Protein AF-A0A955BTH6-F1 (afdb_monomer_lite)

Sequence (204 aa):
MSGYCQPVEIRAPQGARIAPATDGGFGQQYQDSLLAGLHVGGVYRFQITDIPEHPGVEIFPTVELVDRLYPPAGKSLEFPVPIDLSLRELLMAAEGRFITRVIYVEDPQFALPVSEAALKHEPWMEVGPGEDPLVAADSLGRPIAILRMGGRVPTGNGLDASFTYGSEPAVIYDRVAPTGRGAERAAPPLAPETPAQRLPVFGQ

Secondary structure (DSSP, 8-state):
--PPEEEEEEE--TT-EEEEEETTEE---EESEEEEEEETT-EEEEEEE--TT-TT--B--EEEE-----PSTT-GGGSPEEEE--HHHHHHHHTT--EEEEEEEE-TTTS----TTT--S-S--PPPTT--HHHHHHHHEEEEEEEEES-----SS---TTTTTTPPPPEE--------------PPPPPPPPP---PPPP--

Radius of gyration: 22.96 Å; chains: 1; bounding box: 42×47×90 Å

Structure (mmCIF, N/CA/C/O backbone):
data_AF-A0A955BTH6-F1
#
_entry.id   AF-A0A955BTH6-F1
#
loop_
_atom_site.group_PDB
_atom_site.id
_atom_site.type_symbol
_atom_site.label_atom_id
_atom_site.label_alt_id
_atom_site.label_comp_id
_atom_site.label_asym_id
_atom_site.label_entity_id
_atom_site.label_seq_id
_atom_site.pdbx_PDB_ins_code
_atom_site.Cartn_x
_atom_site.Cartn_y
_atom_site.Cartn_z
_atom_site.occupancy
_atom_site.B_iso_or_equiv
_atom_site.auth_seq_id
_atom_site.auth_comp_id
_atom_site.auth_asym_id
_atom_site.auth_atom_id
_atom_site.pdbx_PDB_model_num
ATOM 1 N N . MET A 1 1 ? 17.640 -16.194 4.792 1.00 39.53 1 MET A N 1
ATOM 2 C CA . MET A 1 1 ? 18.187 -15.744 3.493 1.00 39.53 1 MET A CA 1
ATOM 3 C C . MET A 1 1 ? 17.760 -14.294 3.354 1.00 39.53 1 MET A C 1
ATOM 5 O O . MET A 1 1 ? 16.562 -14.088 3.287 1.00 39.53 1 MET A O 1
ATOM 9 N N . SER A 1 2 ? 18.650 -13.295 3.416 1.00 52.22 2 SER A N 1
ATOM 10 C CA . SER A 1 2 ? 18.194 -11.900 3.279 1.00 52.22 2 SER A CA 1
ATOM 11 C C . SER A 1 2 ? 17.867 -11.628 1.809 1.00 52.22 2 SER A C 1
ATOM 13 O O . SER A 1 2 ? 18.761 -11.359 1.002 1.00 52.22 2 SER A O 1
ATOM 15 N N . GLY A 1 3 ? 16.598 -11.802 1.445 1.00 73.00 3 GLY A N 1
ATOM 16 C CA . GLY A 1 3 ? 16.092 -11.456 0.123 1.00 73.00 3 GLY A CA 1
ATOM 17 C C . GLY A 1 3 ? 16.177 -9.949 -0.125 1.00 73.00 3 GLY A C 1
ATOM 18 O O . GLY A 1 3 ? 16.295 -9.153 0.802 1.00 73.00 3 GLY A O 1
ATOM 19 N N . TYR A 1 4 ? 16.117 -9.544 -1.391 1.00 84.31 4 TYR A N 1
ATOM 20 C CA . TYR A 1 4 ? 15.923 -8.138 -1.744 1.00 84.31 4 TYR A CA 1
ATOM 21 C C . TYR A 1 4 ? 14.570 -7.655 -1.192 1.00 84.31 4 TYR A C 1
ATOM 23 O O . TYR A 1 4 ? 13.554 -8.316 -1.419 1.00 84.31 4 TYR A O 1
ATOM 31 N N . CYS A 1 5 ? 14.561 -6.518 -0.495 1.00 92.19 5 CYS A N 1
ATOM 32 C CA . CYS A 1 5 ? 13.338 -5.806 -0.125 1.00 92.19 5 CYS A CA 1
ATOM 33 C C . CYS A 1 5 ? 13.103 -4.689 -1.139 1.00 92.19 5 CYS A C 1
ATOM 35 O O . CYS A 1 5 ? 13.974 -3.837 -1.326 1.00 92.19 5 CYS A O 1
ATOM 37 N N . GLN A 1 6 ? 11.934 -4.674 -1.769 1.00 96.00 6 GLN A N 1
ATOM 38 C CA . GLN A 1 6 ? 11.492 -3.564 -2.603 1.00 96.00 6 GLN A CA 1
ATOM 39 C C . GLN A 1 6 ? 10.996 -2.433 -1.696 1.00 96.00 6 GLN A C 1
ATOM 41 O O . GLN A 1 6 ? 10.064 -2.660 -0.921 1.00 96.00 6 GLN A O 1
ATOM 46 N N . PRO A 1 7 ? 11.564 -1.219 -1.787 1.00 97.00 7 PRO A N 1
ATOM 47 C CA . PRO A 1 7 ? 10.998 -0.066 -1.108 1.00 97.00 7 PRO A CA 1
ATOM 48 C C . PRO A 1 7 ? 9.616 0.274 -1.671 1.00 97.00 7 PRO A C 1
ATOM 50 O O . PRO A 1 7 ? 9.424 0.344 -2.888 1.00 97.00 7 PRO A O 1
ATOM 53 N N . VAL A 1 8 ? 8.671 0.494 -0.770 1.00 97.56 8 VAL A N 1
ATOM 54 C CA . VAL A 1 8 ? 7.289 0.895 -1.011 1.00 97.56 8 VAL A CA 1
ATOM 55 C C . VAL A 1 8 ? 7.009 2.081 -0.102 1.00 97.56 8 VAL A C 1
ATOM 57 O O . VAL A 1 8 ? 7.279 2.031 1.099 1.00 97.56 8 VAL A O 1
ATOM 60 N N . GLU A 1 9 ? 6.489 3.158 -0.675 1.00 97.94 9 GLU A N 1
ATOM 61 C CA . GLU A 1 9 ? 6.077 4.337 0.074 1.00 97.94 9 GLU A CA 1
ATOM 62 C C . GLU A 1 9 ? 4.554 4.374 0.130 1.00 97.94 9 GLU A C 1
ATOM 64 O O . GLU A 1 9 ? 3.885 4.630 -0.870 1.00 97.94 9 GLU A O 1
ATOM 69 N N . ILE A 1 10 ? 4.011 4.118 1.316 1.00 98.19 10 ILE A N 1
ATOM 70 C CA . ILE A 1 10 ? 2.581 4.239 1.579 1.00 98.19 10 ILE A CA 1
ATOM 71 C C . ILE A 1 10 ? 2.327 5.672 2.026 1.00 98.19 10 ILE A C 1
ATOM 73 O O . ILE A 1 10 ? 3.016 6.187 2.911 1.00 98.19 10 ILE A O 1
ATOM 77 N N . ARG A 1 11 ? 1.349 6.324 1.408 1.00 98.00 11 ARG A N 1
ATOM 78 C CA . ARG A 1 11 ? 0.933 7.693 1.717 1.00 98.00 11 ARG A CA 1
ATOM 79 C C . ARG A 1 11 ? -0.540 7.672 2.091 1.00 98.00 11 ARG A C 1
ATOM 81 O O . ARG A 1 11 ? -1.344 7.047 1.408 1.00 98.00 11 ARG A O 1
ATOM 88 N N . ALA A 1 12 ? -0.881 8.321 3.191 1.00 97.19 12 ALA A N 1
ATOM 89 C CA . ALA A 1 12 ? -2.237 8.439 3.701 1.00 97.19 12 ALA A CA 1
ATOM 90 C C . ALA A 1 12 ? -2.660 9.919 3.712 1.00 97.19 12 ALA A C 1
ATOM 92 O O . ALA A 1 12 ? -1.807 10.804 3.589 1.00 97.19 12 ALA A O 1
ATOM 93 N N . PRO A 1 13 ? -3.965 10.220 3.848 1.00 97.31 13 PRO A N 1
ATOM 94 C CA . PRO A 1 13 ? -4.428 11.598 3.954 1.00 97.31 13 PRO A CA 1
ATOM 95 C C . PRO A 1 13 ? -3.767 12.324 5.129 1.00 97.31 13 PRO A C 1
ATOM 97 O O . PRO A 1 13 ? -3.494 11.714 6.161 1.00 97.31 13 PRO A O 1
ATOM 100 N N . GLN A 1 14 ? -3.554 13.632 4.986 1.00 95.94 14 GLN A N 1
ATOM 101 C CA . GLN A 1 14 ? -2.915 14.452 6.016 1.00 95.94 14 GLN A CA 1
ATOM 102 C C . GLN A 1 14 ? -3.605 14.286 7.380 1.00 95.94 14 GLN A C 1
ATOM 104 O O . GLN A 1 14 ? -4.803 14.517 7.496 1.00 95.94 14 GLN A O 1
ATOM 109 N N . GLY A 1 15 ? -2.841 13.945 8.415 1.00 94.00 15 GLY A N 1
ATOM 110 C CA . GLY A 1 15 ? -3.321 13.675 9.770 1.00 94.00 15 GLY A CA 1
ATOM 111 C C . GLY A 1 15 ? -3.504 12.189 10.083 1.00 94.00 15 GLY A C 1
ATOM 112 O O . GLY A 1 15 ? -3.437 11.827 11.258 1.00 94.00 15 GLY A O 1
ATOM 113 N N . ALA A 1 16 ? -3.657 11.336 9.065 1.00 97.56 16 ALA A N 1
ATOM 114 C CA . ALA A 1 16 ? -3.800 9.899 9.256 1.00 97.56 16 ALA A CA 1
ATOM 115 C C . ALA A 1 16 ? -2.486 9.255 9.713 1.00 97.56 16 ALA A C 1
ATOM 117 O O . ALA A 1 16 ? -1.383 9.735 9.424 1.00 97.56 16 ALA A O 1
ATOM 118 N N . ARG A 1 17 ? -2.603 8.124 10.412 1.00 97.94 17 ARG A N 1
ATOM 119 C CA . ARG A 1 17 ? -1.461 7.314 10.850 1.00 97.94 17 ARG A CA 1
ATOM 120 C C . ARG A 1 17 ? -1.450 5.963 10.160 1.00 97.94 17 ARG A C 1
ATOM 122 O O . ARG A 1 17 ? -2.497 5.367 9.940 1.00 97.94 17 ARG A O 1
ATOM 129 N N . ILE A 1 18 ? -0.248 5.477 9.875 1.00 98.19 18 ILE A N 1
ATOM 130 C CA . ILE A 1 18 ? 0.032 4.186 9.252 1.00 98.19 18 ILE A CA 1
ATOM 131 C C . ILE A 1 18 ? 0.850 3.358 10.242 1.00 98.19 18 ILE A C 1
ATOM 133 O O . ILE A 1 18 ? 1.891 3.821 10.704 1.00 98.19 18 ILE A O 1
ATOM 137 N N . ALA A 1 19 ? 0.425 2.134 10.541 1.00 96.56 19 ALA A N 1
ATOM 138 C CA . ALA A 1 19 ? 1.216 1.188 11.327 1.00 96.56 19 ALA A CA 1
ATOM 139 C C . ALA A 1 19 ? 1.347 -0.156 10.592 1.00 96.56 19 ALA A C 1
ATOM 141 O O . ALA A 1 19 ? 0.329 -0.719 10.182 1.00 96.56 19 ALA A O 1
ATOM 142 N N . PRO A 1 20 ? 2.562 -0.699 10.399 1.00 95.31 20 PRO A N 1
ATOM 143 C CA . PRO A 1 20 ? 2.738 -2.030 9.826 1.00 95.31 20 PRO A CA 1
ATOM 144 C C . PRO A 1 20 ? 2.275 -3.096 10.824 1.00 95.31 20 PRO A C 1
ATOM 146 O O . PRO A 1 20 ? 2.501 -2.967 12.028 1.00 95.31 20 PRO A O 1
ATOM 149 N N . ALA A 1 21 ? 1.644 -4.162 10.337 1.00 91.75 21 ALA A N 1
ATOM 150 C CA . ALA A 1 21 ? 1.363 -5.330 11.162 1.00 91.75 21 ALA A CA 1
ATOM 151 C C . ALA A 1 21 ? 2.676 -6.002 11.590 1.00 91.75 21 ALA A C 1
ATOM 153 O O . ALA A 1 21 ? 3.607 -6.146 10.794 1.00 91.75 21 ALA A O 1
ATOM 154 N N . THR A 1 22 ? 2.732 -6.425 12.845 1.00 85.69 22 THR A N 1
ATOM 155 C CA . THR A 1 22 ? 3.840 -7.186 13.430 1.00 85.69 22 THR A CA 1
ATOM 156 C C . THR A 1 22 ? 3.291 -8.448 14.081 1.00 85.69 22 THR A C 1
ATOM 158 O O . THR A 1 22 ? 2.076 -8.595 14.239 1.00 85.69 22 THR A O 1
ATOM 161 N N . ASP A 1 23 ? 4.174 -9.345 14.515 1.00 77.50 23 ASP A N 1
ATOM 162 C CA . ASP A 1 23 ? 3.759 -10.488 15.325 1.00 77.50 23 ASP A CA 1
ATOM 163 C C . ASP A 1 23 ? 3.016 -9.992 16.574 1.00 77.50 23 ASP A C 1
ATOM 165 O O . ASP A 1 23 ? 3.560 -9.236 17.382 1.00 77.50 23 ASP A O 1
ATOM 169 N N . GLY A 1 24 ? 1.740 -10.367 16.700 1.00 72.56 24 GLY A N 1
ATOM 170 C CA . GLY A 1 24 ? 0.907 -10.005 17.843 1.00 72.56 24 GLY A CA 1
ATOM 171 C C . GLY A 1 24 ? 0.390 -8.561 17.873 1.00 72.56 24 GLY A C 1
ATOM 172 O O . GLY A 1 24 ? -0.109 -8.152 18.922 1.00 72.56 24 GLY A O 1
ATOM 173 N N . GLY A 1 25 ? 0.494 -7.772 16.792 1.00 85.00 25 GLY A N 1
ATOM 174 C CA . GLY A 1 25 ? 0.198 -6.340 16.894 1.00 85.00 25 GLY A CA 1
ATOM 175 C C . GLY A 1 25 ? 0.245 -5.510 15.615 1.00 85.00 25 GLY A C 1
ATOM 176 O O . GLY A 1 25 ? 0.336 -6.001 14.489 1.00 85.00 25 GLY A O 1
ATOM 177 N N . PHE A 1 26 ? 0.240 -4.204 15.854 1.00 90.38 26 PHE A N 1
ATOM 178 C CA . PHE A 1 26 ? 0.746 -3.201 14.932 1.00 90.38 26 PHE A CA 1
ATOM 179 C C . PHE A 1 26 ? 1.961 -2.528 15.566 1.00 90.38 26 PHE A C 1
ATOM 181 O O . PHE A 1 26 ? 2.002 -2.320 16.781 1.00 90.38 26 PHE A O 1
ATOM 188 N N . GLY A 1 27 ? 2.954 -2.223 14.737 1.00 91.50 27 GLY A N 1
ATOM 189 C CA . GLY A 1 27 ? 4.186 -1.570 15.155 1.00 91.50 27 GLY A CA 1
ATOM 190 C C . GLY A 1 27 ? 4.017 -0.071 15.404 1.00 91.50 27 GLY A C 1
ATOM 191 O O . GLY A 1 27 ? 2.928 0.437 15.674 1.00 91.50 27 GLY A O 1
ATOM 192 N N . GLN A 1 28 ? 5.129 0.657 15.291 1.00 94.00 28 GLN A N 1
ATOM 193 C CA . GLN A 1 28 ? 5.142 2.114 15.396 1.00 94.00 28 GLN A CA 1
ATOM 194 C C . GLN A 1 28 ? 4.179 2.760 14.386 1.00 94.00 28 GLN A C 1
ATOM 196 O O . GLN A 1 28 ? 4.065 2.319 13.243 1.00 94.00 28 GLN A O 1
ATOM 201 N N . GLN A 1 29 ? 3.515 3.833 14.817 1.00 95.81 29 GLN A N 1
ATOM 202 C CA . GLN A 1 29 ? 2.663 4.659 13.968 1.00 95.81 29 GLN A CA 1
ATOM 203 C C . GLN A 1 29 ? 3.476 5.768 13.292 1.00 95.81 29 GLN A C 1
ATOM 205 O O . GLN A 1 29 ? 4.221 6.498 13.949 1.00 95.81 29 GLN A O 1
ATOM 210 N N . TYR A 1 30 ? 3.273 5.921 11.988 1.00 97.12 30 TYR A N 1
ATOM 211 C CA . TYR A 1 30 ? 3.886 6.939 11.141 1.00 97.12 30 TYR A CA 1
ATOM 212 C C . TYR A 1 30 ? 2.796 7.863 10.606 1.00 97.12 30 TYR A C 1
ATOM 214 O O . TYR A 1 30 ? 1.779 7.392 10.103 1.00 97.12 30 TYR A O 1
ATOM 222 N N . GLN A 1 31 ? 2.980 9.173 10.747 1.00 96.75 31 GLN A N 1
ATOM 223 C CA . GLN A 1 31 ? 2.005 10.163 10.292 1.00 96.75 31 GLN A CA 1
ATOM 224 C C . GLN A 1 31 ? 2.195 10.456 8.801 1.00 96.75 31 GLN A C 1
ATOM 226 O O . GLN A 1 31 ? 3.329 10.634 8.356 1.00 96.75 31 GLN A O 1
ATOM 231 N N . ASP A 1 32 ? 1.091 10.529 8.056 1.00 96.06 32 ASP A N 1
ATOM 232 C CA . ASP A 1 32 ? 0.975 10.859 6.624 1.00 96.06 32 ASP A CA 1
ATOM 233 C C . ASP A 1 32 ? 1.664 9.889 5.648 1.00 96.06 32 ASP A C 1
ATOM 235 O O . ASP A 1 32 ? 1.172 9.672 4.543 1.00 96.06 32 ASP A O 1
ATOM 239 N N . SER A 1 33 ? 2.807 9.299 5.999 1.00 97.12 33 SER A N 1
ATOM 240 C CA . SER A 1 33 ? 3.541 8.399 5.114 1.00 97.12 33 SER A CA 1
ATOM 241 C C . SER A 1 33 ? 4.464 7.435 5.858 1.00 97.12 33 SER A C 1
ATOM 243 O O . SER A 1 33 ? 5.026 7.765 6.901 1.00 97.12 33 SER A O 1
ATOM 245 N N . LEU A 1 34 ? 4.646 6.248 5.276 1.00 97.56 34 LEU A N 1
ATOM 246 C CA . LEU A 1 34 ? 5.555 5.201 5.727 1.00 97.56 34 LEU A CA 1
ATOM 247 C C . LEU A 1 34 ? 6.382 4.678 4.543 1.00 97.56 34 LEU A C 1
ATOM 249 O O . LEU A 1 34 ? 5.820 4.213 3.552 1.00 97.56 34 LEU A O 1
ATOM 253 N N . LEU A 1 35 ? 7.711 4.696 4.681 1.00 97.81 35 LEU A N 1
ATOM 254 C CA . LEU A 1 35 ? 8.636 4.032 3.763 1.00 97.81 35 LEU A CA 1
ATOM 255 C C . LEU A 1 35 ? 9.028 2.659 4.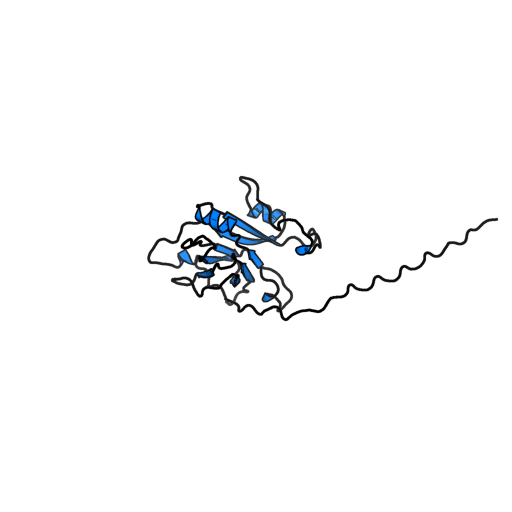327 1.00 97.81 35 LEU A C 1
ATOM 257 O O . LEU A 1 35 ? 9.680 2.563 5.368 1.00 97.81 35 LEU A O 1
ATOM 261 N N . ALA A 1 36 ? 8.633 1.597 3.630 1.00 97.00 36 ALA A N 1
ATOM 262 C CA . ALA A 1 36 ? 8.831 0.217 4.057 1.00 97.00 36 ALA A CA 1
ATOM 263 C C . ALA A 1 36 ? 9.459 -0.637 2.948 1.00 97.00 36 ALA A C 1
ATOM 265 O O . ALA A 1 36 ? 9.256 -0.397 1.764 1.00 97.00 36 ALA A O 1
ATOM 266 N N . GLY A 1 37 ? 10.226 -1.649 3.325 1.00 96.81 37 GLY A N 1
ATOM 267 C CA . GLY A 1 37 ? 10.813 -2.656 2.457 1.00 96.81 37 GLY A CA 1
ATOM 268 C C . GLY A 1 37 ? 10.010 -3.940 2.543 1.00 96.81 37 GLY A C 1
ATOM 269 O O . GLY A 1 37 ? 9.915 -4.533 3.620 1.00 96.81 37 GLY A O 1
ATOM 270 N N . LEU A 1 38 ? 9.452 -4.359 1.410 1.00 96.50 38 LEU A N 1
ATOM 271 C CA . LEU A 1 38 ? 8.600 -5.541 1.295 1.00 96.50 38 LEU A CA 1
ATOM 272 C C . LEU A 1 38 ? 9.295 -6.618 0.449 1.00 96.50 38 LEU A C 1
ATOM 274 O O . LEU A 1 38 ? 9.980 -6.303 -0.528 1.00 96.50 38 LEU A O 1
ATOM 278 N N . HIS A 1 39 ? 9.120 -7.889 0.802 1.00 95.25 39 HIS A N 1
ATOM 279 C CA . HIS A 1 39 ? 9.600 -9.012 -0.001 1.00 95.25 39 HIS A CA 1
ATOM 280 C C . HIS A 1 39 ? 8.584 -9.413 -1.067 1.00 95.25 39 HIS A C 1
ATOM 282 O O . HIS A 1 39 ? 7.377 -9.426 -0.827 1.00 95.25 39 HIS A O 1
ATOM 288 N N . VAL A 1 40 ? 9.090 -9.777 -2.247 1.00 94.62 40 VAL A N 1
ATOM 289 C CA . VAL A 1 40 ? 8.260 -10.305 -3.337 1.00 94.62 40 VAL A CA 1
ATOM 290 C C . VAL A 1 40 ? 7.637 -11.631 -2.899 1.00 94.62 40 VAL A C 1
ATOM 292 O O . VAL A 1 40 ? 8.312 -12.469 -2.302 1.00 94.62 40 VAL A O 1
ATOM 295 N N . GLY A 1 41 ? 6.349 -11.801 -3.187 1.00 92.88 41 GLY A N 1
ATOM 296 C CA . GLY A 1 41 ? 5.508 -12.902 -2.721 1.00 92.88 41 GLY A CA 1
ATOM 297 C C . GLY A 1 41 ? 4.920 -12.696 -1.321 1.00 92.88 41 GLY A C 1
ATOM 298 O O . GLY A 1 41 ? 4.093 -13.498 -0.895 1.00 92.88 41 GLY A O 1
ATOM 299 N N . GLY A 1 42 ? 5.324 -11.644 -0.600 1.00 92.94 42 GLY A N 1
ATOM 300 C CA . GLY A 1 42 ? 4.786 -11.316 0.718 1.00 92.94 42 GLY A CA 1
ATOM 301 C C . GLY A 1 42 ? 3.493 -10.503 0.641 1.00 92.94 42 GLY A C 1
ATOM 302 O O . GLY A 1 42 ? 3.339 -9.630 -0.216 1.00 92.94 42 GLY A O 1
ATOM 303 N N . VAL A 1 43 ? 2.585 -10.758 1.587 1.00 95.06 43 VAL A N 1
ATOM 304 C CA . VAL A 1 43 ? 1.363 -9.972 1.811 1.00 95.06 43 VAL A CA 1
ATOM 305 C C . VAL A 1 43 ? 1.493 -9.226 3.132 1.00 95.06 43 VAL A C 1
ATOM 307 O O . VAL A 1 43 ? 1.498 -9.825 4.208 1.00 95.06 43 VAL A O 1
ATOM 310 N N . TYR A 1 44 ? 1.578 -7.905 3.053 1.00 95.56 44 TYR A N 1
ATOM 311 C CA . TYR A 1 44 ? 1.834 -7.033 4.192 1.00 95.56 44 TYR A CA 1
ATOM 312 C C . TYR A 1 44 ? 0.577 -6.274 4.567 1.00 95.56 44 TYR A C 1
ATOM 314 O O . TYR A 1 44 ? 0.008 -5.562 3.741 1.00 95.56 44 TYR A O 1
ATOM 322 N N . ARG A 1 45 ? 0.138 -6.408 5.818 1.00 95.12 45 ARG A N 1
ATOM 323 C CA . ARG A 1 45 ? -0.986 -5.634 6.342 1.00 95.12 45 ARG A CA 1
ATOM 324 C C . ARG A 1 45 ? -0.493 -4.370 7.032 1.00 95.12 45 ARG A C 1
ATOM 326 O O . ARG A 1 45 ? 0.511 -4.393 7.740 1.00 95.12 45 ARG A O 1
ATOM 333 N N . PHE A 1 46 ? -1.267 -3.307 6.883 1.00 95.88 46 PHE A N 1
ATOM 334 C CA . PHE A 1 46 ? -1.106 -2.062 7.619 1.00 95.88 46 PHE A CA 1
ATOM 335 C C . PHE A 1 46 ? -2.414 -1.725 8.340 1.00 95.88 46 PHE A C 1
ATOM 337 O O . PHE A 1 46 ? -3.473 -2.221 7.960 1.00 95.88 46 PHE A O 1
ATOM 344 N N . GLN A 1 47 ? -2.341 -0.903 9.380 1.00 96.25 47 GLN A N 1
ATOM 345 C CA . GLN A 1 47 ? -3.481 -0.229 9.995 1.00 96.25 47 GLN A CA 1
ATOM 346 C C . GLN A 1 47 ? -3.418 1.248 9.632 1.00 96.25 47 GLN A C 1
ATOM 348 O O . GLN A 1 47 ? -2.364 1.871 9.766 1.00 96.25 47 GLN A O 1
ATOM 353 N N . ILE A 1 48 ? -4.552 1.786 9.195 1.00 97.56 48 ILE A N 1
ATOM 354 C CA . ILE A 1 48 ? -4.761 3.207 8.943 1.00 97.56 48 ILE A CA 1
ATOM 355 C C . ILE A 1 48 ? -5.749 3.723 9.980 1.00 97.56 48 ILE A C 1
ATOM 357 O O . ILE A 1 48 ? -6.880 3.237 10.036 1.00 97.56 48 ILE A O 1
ATOM 361 N N . THR A 1 49 ? -5.320 4.689 10.786 1.00 97.12 49 THR A N 1
ATOM 362 C CA . THR A 1 49 ? -6.138 5.342 11.819 1.00 97.12 49 THR A CA 1
ATOM 363 C C . THR A 1 49 ? -6.080 6.859 11.680 1.00 97.12 49 THR A C 1
ATOM 365 O O . THR A 1 49 ? -5.366 7.387 10.825 1.00 97.12 49 THR A O 1
ATOM 368 N N . ASP A 1 50 ? -6.847 7.564 12.515 1.00 96.81 50 ASP A N 1
ATOM 369 C CA . ASP A 1 50 ? -6.928 9.029 12.537 1.00 96.81 50 ASP A CA 1
ATOM 370 C C . ASP A 1 50 ? -7.249 9.630 11.161 1.00 96.81 50 ASP A C 1
ATOM 372 O O . ASP A 1 50 ? -6.711 10.657 10.749 1.00 96.81 50 ASP A O 1
ATOM 376 N N . ILE A 1 51 ? -8.158 8.963 10.442 1.00 96.88 51 ILE A N 1
ATOM 377 C CA . ILE A 1 51 ? -8.656 9.415 9.146 1.00 96.88 51 ILE A CA 1
ATOM 378 C C . ILE A 1 51 ? -9.338 10.785 9.340 1.00 96.88 51 ILE A C 1
ATOM 380 O O . ILE A 1 51 ? -10.190 10.913 10.228 1.00 96.88 51 ILE A O 1
ATOM 384 N N . PRO A 1 52 ? -8.983 11.812 8.540 1.00 95.69 52 PRO A N 1
ATOM 385 C CA . PRO A 1 52 ? -9.496 13.173 8.702 1.00 95.69 52 PRO A CA 1
ATOM 386 C C . PRO A 1 52 ? -11.016 13.213 8.776 1.00 95.69 52 PRO A C 1
ATOM 388 O O . PRO A 1 52 ? -11.669 12.585 7.957 1.00 95.69 52 PRO A O 1
ATOM 391 N N . GLU A 1 53 ? -11.569 13.939 9.750 1.00 94.81 53 GLU A N 1
ATOM 392 C CA . GLU A 1 53 ? -13.023 14.099 9.959 1.00 94.81 53 GLU A CA 1
ATOM 393 C C . GLU A 1 53 ? -13.793 12.798 10.281 1.00 94.81 53 GLU A C 1
ATOM 395 O O . GLU A 1 53 ? -15.007 12.828 10.477 1.00 94.81 53 GLU A O 1
ATOM 400 N N . HIS A 1 54 ? -13.095 11.669 10.439 1.00 95.00 54 HIS A N 1
ATOM 401 C CA . HIS A 1 54 ? -13.681 10.350 10.683 1.00 95.00 54 HIS A CA 1
ATOM 402 C C . HIS A 1 54 ? -13.014 9.646 11.883 1.00 95.00 54 HIS A C 1
ATOM 404 O O . HIS A 1 54 ? -12.367 8.606 11.727 1.00 95.00 54 HIS A O 1
ATOM 410 N N . PRO A 1 55 ? -13.154 10.195 13.108 1.00 89.25 55 PRO A N 1
ATOM 411 C CA . PRO A 1 55 ? -12.517 9.641 14.299 1.00 89.25 55 PRO A CA 1
ATOM 412 C C . PRO A 1 55 ? -13.025 8.228 14.612 1.00 89.25 55 PRO A C 1
ATOM 414 O O . PRO A 1 55 ? -14.218 7.945 14.521 1.00 89.25 55 PRO A O 1
ATOM 417 N N . GLY A 1 56 ? -12.109 7.347 15.021 1.00 91.06 56 GLY A N 1
ATOM 418 C CA . GLY A 1 56 ? -12.415 5.955 15.370 1.00 91.06 56 GLY A CA 1
ATOM 419 C C . GLY A 1 56 ? -12.618 5.017 14.176 1.00 91.06 56 GLY A C 1
ATOM 420 O O . GLY A 1 56 ? -12.805 3.822 14.386 1.00 91.06 56 GLY A O 1
ATOM 421 N N . VAL A 1 57 ? -12.565 5.520 12.936 1.00 93.50 57 VAL A N 1
ATOM 422 C CA . VAL A 1 57 ? -12.519 4.660 11.749 1.00 93.50 57 VAL A CA 1
ATOM 423 C C . VAL A 1 57 ? -11.113 4.087 11.603 1.00 93.50 57 VAL A C 1
ATOM 425 O O . VAL A 1 57 ? -10.126 4.825 11.586 1.00 93.50 57 VAL A O 1
ATOM 428 N N . GLU A 1 58 ? -11.039 2.766 11.458 1.00 94.31 58 GLU A N 1
ATOM 429 C CA . GLU A 1 58 ? -9.800 2.039 11.199 1.00 94.31 58 GLU A CA 1
ATOM 430 C C . GLU A 1 58 ? -9.939 1.195 9.934 1.00 94.31 58 GLU A C 1
ATOM 432 O O . GLU A 1 58 ? -10.928 0.477 9.760 1.00 94.31 58 GLU A O 1
ATOM 437 N N . ILE A 1 59 ? -8.934 1.254 9.059 1.00 95.94 59 ILE A N 1
ATOM 438 C CA . ILE A 1 59 ? -8.877 0.458 7.829 1.00 95.94 59 ILE A CA 1
ATOM 439 C C . ILE A 1 59 ? -7.608 -0.383 7.832 1.00 95.94 59 ILE A C 1
ATOM 441 O O . ILE A 1 59 ? -6.544 0.075 8.242 1.00 95.94 59 ILE A O 1
ATOM 445 N N . PHE A 1 60 ? -7.717 -1.616 7.340 1.00 95.31 60 PHE A N 1
ATOM 446 C CA . PHE A 1 60 ? -6.637 -2.600 7.378 1.00 95.31 60 PHE A CA 1
ATOM 447 C C . PHE A 1 60 ? -6.198 -3.022 5.969 1.00 95.31 60 PHE A C 1
ATOM 449 O O . PHE A 1 60 ? -6.454 -4.166 5.572 1.00 95.31 60 PHE A O 1
ATOM 456 N N . PRO A 1 61 ? -5.609 -2.112 5.169 1.00 96.56 61 PRO A N 1
ATOM 457 C CA . PRO A 1 61 ? -5.194 -2.440 3.817 1.00 96.56 61 PRO A CA 1
ATOM 458 C C . PRO A 1 61 ? -4.080 -3.489 3.821 1.00 96.56 61 PRO A C 1
ATOM 460 O O . PRO A 1 61 ? -3.249 -3.556 4.732 1.00 96.56 61 PRO A O 1
ATOM 463 N N . THR A 1 62 ? -4.042 -4.290 2.764 1.00 96.56 62 THR A N 1
ATOM 464 C CA . THR A 1 62 ? -2.960 -5.238 2.503 1.00 96.56 62 THR A CA 1
ATOM 465 C C . THR A 1 62 ? -2.282 -4.910 1.188 1.00 96.56 62 THR A C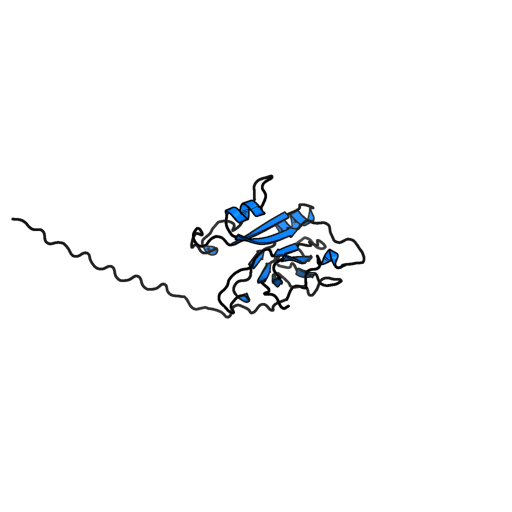 1
ATOM 467 O O . THR A 1 62 ? -2.975 -4.676 0.198 1.00 96.56 62 THR A O 1
ATOM 470 N N . VAL A 1 63 ? -0.955 -4.954 1.177 1.00 98.00 63 VAL A N 1
ATOM 471 C CA . VAL A 1 63 ? -0.116 -4.827 -0.013 1.00 98.00 63 VAL A CA 1
ATOM 472 C C . VAL A 1 63 ? 0.547 -6.174 -0.265 1.00 98.00 63 VAL A C 1
ATOM 474 O O . VAL A 1 63 ? 1.363 -6.633 0.531 1.00 98.00 63 VAL A O 1
ATOM 477 N N . GLU A 1 64 ? 0.173 -6.815 -1.363 1.00 97.44 64 GLU A N 1
ATOM 478 C CA . GLU A 1 64 ? 0.858 -7.987 -1.899 1.00 97.44 64 GLU A CA 1
ATOM 479 C C . GLU A 1 64 ? 1.880 -7.516 -2.926 1.00 97.44 64 GLU A C 1
ATOM 481 O O . GLU A 1 64 ? 1.514 -6.844 -3.890 1.00 97.44 64 GLU A O 1
ATOM 486 N N . LEU A 1 65 ? 3.154 -7.840 -2.725 1.00 96.81 65 LEU A N 1
ATOM 487 C CA . LEU A 1 65 ? 4.193 -7.491 -3.687 1.00 96.81 65 LEU A CA 1
ATOM 488 C C . LEU A 1 65 ? 4.405 -8.659 -4.653 1.00 96.81 65 LEU A C 1
ATOM 490 O O . LEU A 1 65 ? 4.823 -9.734 -4.231 1.00 96.81 65 LEU A O 1
ATOM 494 N N . VAL A 1 66 ? 4.145 -8.450 -5.942 1.00 96.06 66 VAL A N 1
ATOM 495 C CA . VAL A 1 66 ? 4.217 -9.513 -6.963 1.00 96.06 66 VAL A CA 1
ATOM 496 C C . VAL A 1 66 ? 5.494 -9.453 -7.799 1.00 96.06 66 VAL A C 1
ATOM 498 O O . VAL A 1 66 ? 5.960 -10.485 -8.274 1.00 96.06 66 VAL A O 1
ATOM 501 N N . ASP A 1 67 ? 6.102 -8.273 -7.924 1.00 94.88 67 ASP A N 1
ATOM 502 C CA . ASP A 1 67 ? 7.388 -8.070 -8.594 1.00 94.88 67 ASP A CA 1
ATOM 503 C C . ASP A 1 67 ? 8.106 -6.843 -7.994 1.00 94.88 67 ASP A C 1
ATOM 505 O O . ASP A 1 67 ? 7.648 -6.235 -7.025 1.00 94.88 67 ASP A O 1
ATOM 509 N N . ARG A 1 68 ? 9.268 -6.482 -8.537 1.00 94.00 68 ARG A N 1
ATOM 510 C CA . ARG A 1 68 ? 10.109 -5.379 -8.073 1.00 94.00 68 ARG A CA 1
ATOM 511 C C . ARG A 1 68 ? 10.436 -4.378 -9.176 1.00 94.00 68 ARG A C 1
ATOM 513 O O . ARG A 1 68 ? 10.348 -4.641 -10.377 1.00 94.00 68 ARG A O 1
ATOM 520 N N . LEU A 1 69 ? 10.902 -3.220 -8.735 1.00 93.19 69 LEU A N 1
ATOM 521 C CA . LEU A 1 69 ? 11.556 -2.239 -9.581 1.00 93.19 69 LEU A CA 1
ATOM 522 C C . LEU A 1 69 ? 13.028 -2.611 -9.791 1.00 93.19 69 LEU A C 1
ATOM 524 O O . LEU A 1 69 ? 13.644 -3.336 -9.006 1.00 93.19 69 LEU A O 1
ATOM 528 N N . TYR A 1 70 ? 13.609 -2.047 -10.849 1.00 90.94 70 TYR A N 1
ATOM 529 C CA . TYR A 1 70 ? 15.024 -2.197 -11.193 1.00 90.94 70 TYR A CA 1
ATOM 530 C C . TYR A 1 70 ? 15.720 -0.827 -11.207 1.00 90.94 70 TYR A C 1
ATOM 532 O O . TYR A 1 70 ? 16.166 -0.368 -12.261 1.00 90.94 70 TYR A O 1
ATOM 540 N N . PRO A 1 71 ? 15.782 -0.128 -10.057 1.00 89.50 71 PRO A N 1
ATOM 541 C CA . PRO A 1 71 ? 16.450 1.162 -9.973 1.00 89.50 71 PRO A CA 1
ATOM 542 C C . PRO A 1 71 ? 17.965 0.999 -10.165 1.00 89.50 71 PRO A C 1
ATOM 544 O O . PRO A 1 71 ? 18.506 -0.094 -9.956 1.00 89.50 71 PRO A O 1
ATOM 547 N N . PRO A 1 72 ? 18.690 2.080 -10.511 1.00 91.25 72 PRO A N 1
ATOM 548 C CA . PRO A 1 72 ? 20.144 2.036 -10.558 1.00 91.25 72 PRO A CA 1
ATOM 549 C C . PRO A 1 72 ? 20.740 1.532 -9.237 1.00 91.25 72 PRO A C 1
ATOM 551 O O . PRO A 1 72 ? 20.183 1.753 -8.157 1.00 91.25 72 PRO A O 1
ATOM 554 N N . ALA A 1 73 ? 21.894 0.869 -9.320 1.00 88.75 73 ALA A N 1
ATOM 555 C CA . ALA A 1 73 ? 22.545 0.273 -8.158 1.00 88.75 73 ALA A CA 1
ATOM 556 C C . ALA A 1 73 ? 22.723 1.296 -7.019 1.00 88.75 73 ALA A C 1
ATOM 558 O O . ALA A 1 73 ? 23.226 2.399 -7.230 1.00 88.75 73 ALA A O 1
ATOM 559 N N . GLY A 1 74 ? 22.286 0.925 -5.812 1.00 89.06 74 GLY A N 1
ATOM 560 C CA . GLY A 1 7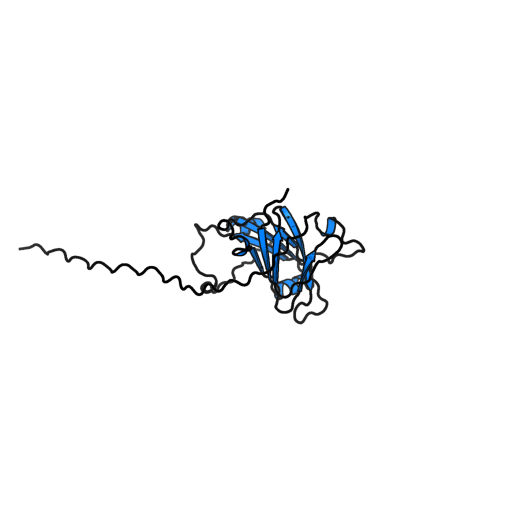4 ? 22.353 1.777 -4.620 1.00 89.06 74 GLY A CA 1
ATOM 561 C C . GLY A 1 74 ? 21.274 2.861 -4.518 1.00 89.06 74 GLY A C 1
ATOM 562 O O . GLY A 1 74 ? 21.284 3.609 -3.548 1.00 89.06 74 GLY A O 1
ATOM 563 N N . LYS A 1 75 ? 20.335 2.946 -5.471 1.00 91.19 75 LYS A N 1
ATOM 564 C CA . LYS A 1 75 ? 19.291 3.985 -5.504 1.00 91.19 75 LYS A CA 1
ATOM 565 C C . LYS A 1 75 ? 17.883 3.485 -5.196 1.00 91.19 75 LYS A C 1
ATOM 567 O O . LYS A 1 75 ? 16.922 4.185 -5.480 1.00 91.19 75 LYS A O 1
ATOM 572 N N . SER A 1 76 ? 17.718 2.295 -4.624 1.00 91.06 76 SER A N 1
ATOM 573 C CA . SER A 1 76 ? 16.381 1.727 -4.397 1.00 91.06 76 SER A CA 1
ATOM 574 C C . SER A 1 76 ? 15.465 2.620 -3.559 1.00 91.06 76 SER A C 1
ATOM 576 O O . SER A 1 76 ? 14.293 2.754 -3.888 1.00 91.06 76 SER A O 1
ATOM 578 N N . LEU A 1 77 ? 16.000 3.285 -2.533 1.00 92.56 77 LEU A N 1
ATOM 579 C CA . LEU A 1 77 ? 15.239 4.213 -1.688 1.00 92.56 77 LEU A CA 1
ATOM 580 C C . LEU A 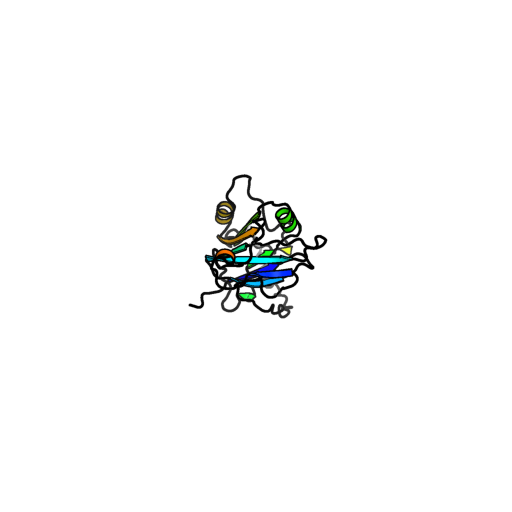1 77 ? 14.890 5.542 -2.385 1.00 92.56 77 LEU A C 1
ATOM 582 O O . LEU A 1 77 ? 14.009 6.248 -1.910 1.00 92.56 77 LEU A O 1
ATOM 586 N N . GLU A 1 78 ? 15.548 5.887 -3.501 1.00 91.88 78 GLU A N 1
ATOM 587 C CA . GLU A 1 78 ? 15.176 7.052 -4.326 1.00 91.88 78 GLU A CA 1
ATOM 588 C C . GLU A 1 78 ? 13.968 6.750 -5.234 1.00 91.88 78 GLU A C 1
ATOM 590 O O . GLU A 1 78 ? 13.333 7.678 -5.726 1.00 91.88 78 GLU A O 1
ATOM 595 N N . PHE A 1 79 ? 13.652 5.467 -5.455 1.00 92.50 79 PHE A N 1
ATOM 596 C CA . PHE A 1 79 ? 12.582 5.004 -6.344 1.00 92.50 79 PHE A CA 1
ATOM 597 C C . PHE A 1 79 ? 11.692 3.963 -5.642 1.00 92.50 79 PHE A C 1
ATOM 599 O O . PHE A 1 79 ? 11.663 2.799 -6.059 1.00 92.50 79 PHE A O 1
ATOM 606 N N . PRO A 1 80 ? 11.001 4.331 -4.548 1.00 96.06 80 PRO A N 1
ATOM 607 C CA . PRO A 1 80 ? 10.021 3.445 -3.940 1.00 96.06 80 PRO A CA 1
ATOM 608 C C . PRO A 1 80 ? 8.798 3.281 -4.847 1.00 96.06 80 PRO A C 1
ATOM 610 O O . PRO A 1 80 ? 8.469 4.170 -5.629 1.00 96.06 80 PRO A O 1
ATOM 613 N N . VAL A 1 81 ? 8.092 2.158 -4.710 1.00 96.25 81 VAL A N 1
ATOM 614 C CA . VAL A 1 81 ? 6.762 1.988 -5.310 1.00 96.25 81 VAL A CA 1
ATOM 615 C C . VAL A 1 81 ? 5.778 2.890 -4.557 1.00 96.25 81 VAL A C 1
ATOM 617 O O . VAL A 1 81 ? 5.603 2.675 -3.354 1.00 96.25 81 VAL A O 1
ATOM 620 N N . PRO A 1 82 ? 5.141 3.881 -5.203 1.00 95.38 82 PRO A N 1
ATOM 621 C CA . PRO A 1 82 ? 4.179 4.744 -4.530 1.00 95.38 82 PRO A CA 1
ATOM 622 C C . PRO A 1 82 ? 2.834 4.030 -4.349 1.00 95.38 82 PRO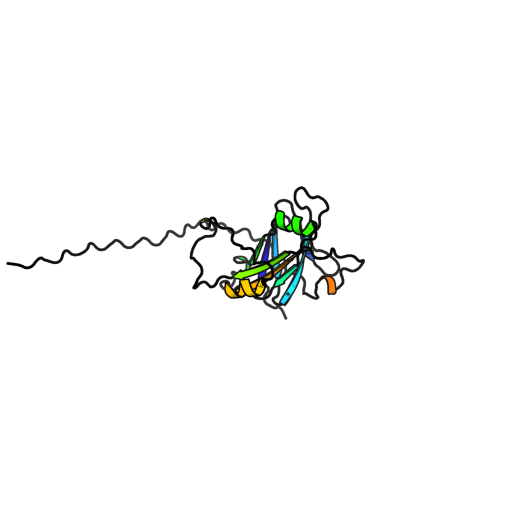 A C 1
ATOM 624 O O . PRO A 1 82 ? 2.305 3.416 -5.278 1.00 95.38 82 PRO A O 1
ATOM 627 N N . ILE A 1 83 ? 2.265 4.123 -3.147 1.00 96.62 83 ILE A N 1
ATOM 628 C CA . ILE A 1 83 ? 0.908 3.669 -2.830 1.00 96.62 83 ILE A CA 1
ATOM 629 C C . ILE A 1 83 ? 0.185 4.789 -2.082 1.00 96.62 83 ILE A C 1
ATOM 631 O O . ILE A 1 83 ? 0.273 4.905 -0.859 1.00 96.62 83 ILE A O 1
ATOM 635 N N . ASP A 1 84 ? -0.551 5.607 -2.828 1.00 95.69 84 ASP A N 1
ATOM 636 C CA . ASP A 1 84 ? -1.395 6.662 -2.272 1.00 95.69 84 ASP A CA 1
ATOM 637 C C . ASP A 1 84 ? -2.771 6.112 -1.886 1.00 95.69 84 ASP A C 1
ATOM 639 O O . ASP A 1 84 ? -3.530 5.643 -2.738 1.00 95.69 84 ASP A O 1
ATOM 643 N N . LEU A 1 85 ? -3.095 6.179 -0.597 1.00 96.75 85 LEU A N 1
ATOM 644 C CA . LEU A 1 85 ? -4.407 5.864 -0.044 1.00 96.75 85 LEU A CA 1
ATOM 645 C C . LEU A 1 85 ? -5.241 7.145 -0.030 1.00 96.75 85 LEU A C 1
ATOM 647 O O . LEU A 1 85 ? -5.011 8.037 0.791 1.00 96.75 85 LEU A O 1
ATOM 651 N N . SER A 1 86 ? -6.208 7.263 -0.940 1.00 95.12 86 SER A N 1
ATOM 652 C CA . SER A 1 86 ? -7.059 8.452 -0.967 1.00 95.12 86 SER A CA 1
ATOM 653 C C . SER A 1 86 ? -8.090 8.423 0.163 1.00 95.12 86 SER A C 1
ATOM 655 O O . SER A 1 86 ? -8.581 7.364 0.562 1.00 95.12 86 SER A O 1
ATOM 657 N N . LEU A 1 87 ? -8.486 9.606 0.648 1.00 96.44 87 LEU A N 1
ATOM 658 C CA . LEU A 1 87 ? -9.556 9.722 1.643 1.00 96.44 87 LEU A CA 1
ATOM 659 C C . LEU A 1 87 ? -10.837 9.037 1.148 1.00 96.44 87 LEU A C 1
ATOM 661 O O . LEU A 1 87 ? -11.437 8.249 1.869 1.00 96.44 87 LEU A O 1
ATOM 665 N N . ARG A 1 88 ? -11.217 9.269 -0.114 1.00 95.31 88 ARG A N 1
ATOM 666 C CA . ARG A 1 88 ? -12.421 8.681 -0.715 1.00 95.31 88 ARG A CA 1
ATOM 667 C C . ARG A 1 88 ? -12.405 7.154 -0.673 1.00 95.31 88 ARG A C 1
ATOM 669 O O . ARG A 1 88 ? -13.417 6.550 -0.334 1.00 95.31 88 ARG A O 1
ATOM 676 N N . GLU A 1 89 ? -11.285 6.529 -1.016 1.00 95.88 89 GLU A N 1
ATOM 677 C CA . GLU A 1 89 ? -11.157 5.072 -0.973 1.00 95.88 89 GLU A CA 1
ATOM 678 C C . GLU A 1 89 ? -11.220 4.522 0.452 1.00 95.88 89 GLU A C 1
ATOM 680 O O . GLU A 1 89 ? -11.895 3.521 0.685 1.00 95.88 89 GLU A O 1
ATOM 685 N N . LEU A 1 90 ? -10.569 5.186 1.411 1.00 96.88 90 LEU A N 1
ATOM 686 C CA . LEU A 1 90 ? -10.622 4.782 2.816 1.00 96.88 90 LEU A CA 1
ATOM 687 C C . LEU A 1 90 ? -12.055 4.828 3.361 1.00 96.88 90 LEU A C 1
ATOM 689 O O . LEU A 1 90 ? -12.469 3.910 4.066 1.00 96.88 90 LEU A O 1
ATOM 693 N N . LEU A 1 91 ? -12.837 5.845 2.988 1.00 96.31 91 LEU A N 1
ATOM 694 C CA . LEU A 1 91 ? -14.243 5.957 3.388 1.00 96.31 91 LEU A CA 1
ATOM 695 C C . LEU A 1 91 ? -15.129 4.925 2.695 1.00 96.31 91 LEU A C 1
ATOM 697 O O . LEU A 1 91 ? -15.944 4.282 3.348 1.00 96.31 91 LEU A O 1
ATOM 701 N N . MET A 1 92 ? -14.920 4.682 1.400 1.00 95.81 92 MET A N 1
ATOM 702 C CA . MET A 1 92 ? -15.593 3.586 0.699 1.00 95.81 92 MET A CA 1
ATOM 703 C C . MET A 1 92 ? -15.303 2.231 1.362 1.00 95.81 92 MET A C 1
ATOM 705 O O . MET A 1 92 ? -16.217 1.424 1.538 1.00 95.81 92 MET A O 1
ATOM 709 N N . ALA A 1 93 ? -14.056 1.991 1.769 1.00 96.19 93 ALA A N 1
ATOM 710 C CA . ALA A 1 93 ? -13.677 0.795 2.511 1.00 96.19 93 ALA A CA 1
ATOM 711 C C . ALA A 1 93 ? -14.351 0.728 3.893 1.00 96.19 93 ALA A C 1
ATOM 713 O O . ALA A 1 93 ? -14.815 -0.343 4.284 1.00 96.19 93 ALA A O 1
ATOM 714 N N . ALA A 1 94 ? -14.463 1.857 4.601 1.00 93.38 94 ALA A N 1
ATOM 715 C CA . ALA A 1 94 ? -15.172 1.955 5.881 1.00 93.38 94 ALA A CA 1
ATOM 716 C C . ALA A 1 94 ? -16.670 1.626 5.750 1.00 93.38 94 ALA A C 1
ATOM 718 O O . ALA A 1 94 ? -17.255 1.013 6.639 1.00 93.38 94 ALA A O 1
ATOM 719 N N . GLU A 1 95 ? -17.278 1.980 4.616 1.00 93.94 95 GLU A N 1
ATOM 720 C CA . GLU A 1 95 ? -18.664 1.648 4.260 1.00 93.94 95 GLU A CA 1
ATOM 721 C C . GLU A 1 95 ? -18.852 0.179 3.826 1.00 93.94 95 GLU A C 1
ATOM 723 O O . GLU A 1 95 ? -19.956 -0.230 3.464 1.00 93.94 95 GLU A O 1
ATOM 728 N N . GLY A 1 96 ? -17.789 -0.632 3.849 1.00 91.19 96 GLY A N 1
ATOM 729 C CA . GLY A 1 96 ? -17.829 -2.048 3.486 1.00 91.19 96 GLY A CA 1
ATOM 730 C C . GLY A 1 96 ? -17.651 -2.327 1.994 1.00 91.19 96 GLY A C 1
ATOM 731 O O . GLY A 1 96 ? -17.894 -3.454 1.557 1.00 91.19 96 GLY A O 1
ATOM 732 N N . ARG A 1 97 ? -17.224 -1.341 1.191 1.00 94.38 97 ARG A N 1
ATOM 733 C CA . ARG A 1 97 ? -16.838 -1.593 -0.205 1.00 94.38 97 ARG A CA 1
ATOM 734 C C . ARG A 1 97 ? -15.454 -2.223 -0.253 1.00 94.38 97 ARG A C 1
ATOM 736 O O . ARG A 1 97 ? -14.520 -1.731 0.370 1.00 94.38 97 ARG A O 1
ATOM 743 N N . PHE A 1 98 ? -15.307 -3.277 -1.046 1.00 94.31 98 PHE A N 1
ATOM 744 C CA . PHE A 1 98 ? -14.015 -3.912 -1.265 1.00 94.31 98 PHE A CA 1
ATOM 745 C C . PHE A 1 98 ? -13.308 -3.281 -2.464 1.00 94.31 98 PHE A C 1
ATOM 747 O O . PHE A 1 98 ? -13.861 -3.246 -3.562 1.00 94.31 98 PHE A O 1
ATOM 754 N N . ILE A 1 99 ? -12.088 -2.791 -2.256 1.00 95.56 99 ILE A N 1
ATOM 755 C CA . ILE A 1 99 ? -11.285 -2.119 -3.280 1.00 95.56 99 ILE A CA 1
ATOM 756 C C . ILE A 1 99 ? -10.062 -2.981 -3.570 1.00 95.56 99 ILE A C 1
ATOM 758 O O . ILE A 1 99 ? -9.354 -3.386 -2.646 1.00 95.56 99 ILE A O 1
ATOM 762 N N . THR A 1 100 ? -9.814 -3.243 -4.853 1.00 96.38 100 THR A N 1
ATOM 763 C CA . THR A 1 100 ? -8.595 -3.891 -5.350 1.00 96.38 100 THR A CA 1
ATOM 764 C C . THR A 1 100 ? -7.931 -2.966 -6.356 1.00 96.38 100 THR A C 1
ATOM 766 O O . THR A 1 100 ? -8.541 -2.601 -7.356 1.00 96.38 100 THR A O 1
ATOM 769 N N . ARG A 1 101 ? -6.681 -2.597 -6.089 1.00 96.81 101 ARG A N 1
ATOM 770 C CA . ARG A 1 101 ? -5.836 -1.823 -6.997 1.00 96.81 101 ARG A CA 1
ATOM 771 C C . ARG A 1 101 ? -4.636 -2.655 -7.390 1.00 96.81 101 ARG A C 1
ATOM 773 O O . ARG A 1 101 ? -3.973 -3.219 -6.523 1.00 96.81 101 ARG A O 1
ATOM 780 N N . VAL A 1 102 ? -4.347 -2.690 -8.682 1.00 97.75 102 VAL A N 1
ATOM 781 C CA . VAL A 1 102 ? -3.117 -3.278 -9.204 1.00 97.75 102 VAL A CA 1
ATOM 782 C C . VAL A 1 102 ? -2.209 -2.138 -9.625 1.00 97.75 102 VAL A C 1
ATOM 784 O O . VAL A 1 102 ? -2.556 -1.329 -10.480 1.00 97.75 102 VAL A O 1
ATOM 787 N N . ILE A 1 103 ? -1.065 -2.049 -8.959 1.00 96.81 103 ILE A N 1
ATOM 788 C CA . ILE A 1 103 ? -0.017 -1.087 -9.252 1.00 96.81 103 ILE A CA 1
ATOM 789 C C . ILE A 1 103 ? 0.898 -1.750 -10.275 1.00 96.81 103 ILE A C 1
ATOM 791 O O . ILE A 1 103 ? 1.385 -2.860 -10.037 1.00 96.81 103 ILE A O 1
ATOM 795 N N . TYR A 1 104 ? 1.131 -1.080 -11.399 1.00 95.62 104 TYR A N 1
ATOM 796 C CA . TYR A 1 104 ? 1.965 -1.581 -12.485 1.00 95.62 104 TYR A CA 1
ATOM 797 C C . TYR A 1 104 ? 2.987 -0.539 -12.931 1.00 95.62 104 TYR A C 1
ATOM 799 O O . TYR A 1 104 ? 2.859 0.651 -12.652 1.00 95.62 104 TYR A O 1
ATOM 807 N N . VAL A 1 105 ? 4.025 -1.014 -13.611 1.00 93.06 105 VAL A N 1
ATOM 808 C CA . VAL A 1 105 ? 5.025 -0.179 -14.278 1.00 93.06 105 VAL A CA 1
ATOM 809 C C . VAL A 1 105 ? 4.751 -0.226 -15.768 1.00 93.06 105 VAL A C 1
ATOM 811 O O . VAL A 1 105 ? 4.764 -1.310 -16.351 1.00 93.06 105 VAL A O 1
ATOM 814 N N . GLU A 1 106 ? 4.515 0.934 -16.375 1.00 89.25 106 GLU A N 1
ATOM 815 C CA . GLU A 1 106 ? 4.373 1.057 -17.826 1.00 89.25 106 GLU A CA 1
ATOM 816 C C . GLU A 1 106 ? 5.620 0.551 -18.557 1.00 89.25 106 GLU A C 1
ATOM 818 O O . GLU A 1 106 ? 6.752 0.648 -18.068 1.00 89.25 106 GLU A O 1
ATOM 823 N N . ASP A 1 107 ? 5.419 0.031 -19.763 1.00 80.81 107 ASP A N 1
ATOM 824 C CA . ASP A 1 107 ? 6.531 -0.295 -20.643 1.00 80.81 107 ASP A CA 1
ATOM 825 C C . ASP A 1 107 ? 7.158 1.008 -21.184 1.00 80.81 107 ASP A C 1
ATOM 827 O O . ASP A 1 107 ? 6.479 1.776 -21.875 1.00 80.81 107 ASP A O 1
ATOM 831 N N . PRO A 1 108 ? 8.454 1.275 -20.924 1.00 74.25 108 PRO A N 1
ATOM 832 C CA . PRO A 1 108 ? 9.115 2.503 -21.363 1.00 74.25 108 PRO A CA 1
ATOM 833 C C . PRO A 1 108 ? 9.146 2.681 -22.889 1.00 74.25 108 PRO A C 1
ATOM 835 O O . PRO A 1 108 ? 9.391 3.791 -23.355 1.00 74.25 108 PRO A O 1
ATOM 838 N N . GLN A 1 109 ? 8.932 1.621 -23.677 1.00 73.81 109 GLN A N 1
ATOM 839 C CA . GLN A 1 109 ? 8.833 1.714 -25.136 1.00 73.81 109 GLN A CA 1
ATOM 840 C C . GLN A 1 109 ? 7.519 2.358 -25.599 1.00 73.81 109 GLN A C 1
ATOM 842 O O . GLN A 1 109 ? 7.478 2.925 -26.692 1.00 73.81 109 GLN A O 1
ATOM 847 N N . PHE A 1 110 ? 6.465 2.271 -24.783 1.00 71.44 110 PHE A N 1
ATOM 848 C CA . PHE A 1 110 ? 5.124 2.776 -25.089 1.00 71.44 110 PHE A CA 1
ATOM 849 C C . PHE A 1 110 ? 4.706 3.948 -24.190 1.00 71.44 110 PHE A C 1
ATOM 851 O O . PHE A 1 110 ? 3.801 4.699 -24.556 1.00 71.44 110 PHE A O 1
ATOM 858 N N . ALA A 1 111 ? 5.377 4.133 -23.051 1.00 69.50 111 ALA A N 1
ATOM 859 C CA . ALA A 1 111 ? 5.133 5.232 -22.129 1.00 69.50 111 ALA A CA 1
ATOM 860 C C . ALA A 1 111 ? 5.438 6.588 -22.783 1.00 69.50 111 ALA A C 1
ATOM 862 O O . ALA A 1 111 ? 6.493 6.802 -23.390 1.00 69.50 111 ALA A O 1
ATOM 863 N N . LEU A 1 112 ? 4.518 7.540 -22.628 1.00 64.06 112 LEU A N 1
ATOM 864 C CA . LEU A 1 112 ? 4.757 8.911 -23.059 1.00 64.06 112 LEU A CA 1
ATOM 865 C C . LEU A 1 112 ? 5.810 9.547 -22.133 1.00 64.06 112 LEU A C 1
ATOM 867 O O . LEU A 1 112 ? 5.649 9.504 -20.914 1.00 64.06 112 LEU A O 1
ATOM 871 N N . PRO A 1 113 ? 6.867 10.191 -22.663 1.00 60.78 113 PRO A N 1
ATOM 872 C CA . PRO A 1 113 ? 7.904 10.830 -21.856 1.00 60.78 113 PRO A CA 1
ATOM 873 C C . PRO A 1 113 ? 7.419 12.194 -21.344 1.00 60.78 113 PRO A C 1
ATOM 875 O O . PRO A 1 113 ? 7.955 13.246 -21.694 1.00 60.78 113 PRO A O 1
ATOM 878 N N . VAL A 1 114 ? 6.359 12.186 -20.545 1.00 62.91 114 VAL A N 1
ATOM 879 C CA . VAL A 1 114 ? 5.745 13.371 -19.945 1.00 62.91 114 VAL A CA 1
ATOM 880 C C . VAL A 1 114 ? 5.898 13.295 -18.434 1.00 62.91 114 VAL A C 1
ATOM 882 O O . VAL A 1 114 ? 5.736 12.240 -17.829 1.00 62.91 114 VAL A O 1
ATOM 885 N N . SER A 1 115 ? 6.260 14.414 -17.809 1.00 58.78 115 SER A N 1
ATOM 886 C CA . SER A 1 115 ? 6.320 14.471 -16.352 1.00 58.78 115 SER A CA 1
ATOM 887 C C . SER A 1 115 ? 4.911 14.380 -15.765 1.00 58.78 115 SER A C 1
ATOM 889 O O . SER A 1 115 ? 3.960 14.902 -16.349 1.00 58.78 115 SER A O 1
ATOM 891 N N . GLU A 1 116 ? 4.781 13.790 -14.575 1.00 58.22 116 GLU A N 1
ATOM 892 C CA . GLU A 1 116 ? 3.513 13.748 -13.826 1.00 58.22 116 GLU A CA 1
ATOM 893 C C . GLU A 1 116 ? 2.883 15.145 -13.691 1.00 58.22 116 GLU A C 1
ATOM 895 O O . GLU A 1 116 ? 1.682 15.309 -13.853 1.00 58.22 116 GLU A O 1
ATOM 900 N N . ALA A 1 117 ? 3.701 16.190 -13.509 1.00 55.28 117 ALA A N 1
ATOM 901 C CA . ALA A 1 117 ? 3.242 17.580 -13.431 1.00 55.28 117 ALA A CA 1
ATOM 902 C C . ALA A 1 117 ? 2.667 18.139 -14.753 1.00 55.28 117 ALA A C 1
ATOM 904 O O . ALA A 1 117 ? 1.921 19.119 -14.734 1.00 55.28 117 ALA A O 1
ATOM 905 N N . ALA A 1 118 ? 3.026 17.558 -15.902 1.00 53.94 118 ALA A N 1
ATOM 906 C CA . ALA A 1 118 ? 2.486 17.922 -17.213 1.00 53.94 118 ALA A CA 1
ATOM 907 C C . ALA A 1 118 ? 1.219 17.119 -17.566 1.00 53.94 118 ALA A C 1
ATOM 909 O O . ALA A 1 118 ? 0.393 17.580 -18.362 1.00 53.94 118 ALA A O 1
ATOM 910 N N . LEU A 1 119 ? 1.039 15.944 -16.957 1.00 54.41 119 LEU A N 1
ATOM 911 C CA . LEU A 1 119 ? -0.160 15.127 -17.080 1.00 54.41 119 LEU A CA 1
ATOM 912 C C . LEU A 1 119 ? -1.285 15.729 -16.226 1.00 54.41 119 LEU A C 1
ATOM 914 O O . LEU A 1 119 ? -1.368 15.531 -15.024 1.00 54.41 119 LEU A O 1
ATOM 918 N N . LYS A 1 120 ? -2.229 16.432 -16.861 1.00 53.50 120 LYS A N 1
ATOM 919 C CA . LYS A 1 120 ? -3.498 16.855 -16.224 1.00 53.50 120 LYS A CA 1
ATOM 920 C C . LYS A 1 120 ? -4.482 15.693 -15.965 1.00 53.50 120 LYS A C 1
ATOM 922 O O . LYS A 1 120 ? -5.677 15.935 -15.823 1.00 53.50 120 LYS A O 1
ATOM 927 N N . HIS A 1 121 ? -4.006 14.454 -16.006 1.00 55.66 121 HIS A N 1
ATOM 928 C CA . HIS A 1 121 ? -4.819 13.241 -16.024 1.00 55.66 121 HIS A CA 1
ATOM 929 C C . HIS A 1 121 ? -4.548 12.485 -14.728 1.00 55.66 121 HIS A C 1
ATOM 931 O O . HIS A 1 121 ? -3.427 12.527 -14.222 1.00 55.66 121 HIS A O 1
ATOM 937 N N . GLU A 1 122 ? -5.560 11.817 -14.182 1.00 65.31 122 GLU A N 1
ATOM 938 C CA . GLU A 1 122 ? -5.346 10.958 -13.022 1.00 65.31 122 GLU A CA 1
ATOM 939 C C . GLU A 1 122 ? -4.418 9.795 -13.415 1.00 65.31 122 GLU A C 1
ATOM 941 O O . GLU A 1 122 ? -4.641 9.178 -14.458 1.00 65.31 122 GLU A O 1
ATOM 946 N N . PRO A 1 123 ? -3.372 9.482 -12.626 1.00 78.25 123 PRO A N 1
ATOM 947 C CA . PRO A 1 123 ? -2.392 8.435 -12.946 1.00 78.25 123 PRO A CA 1
ATOM 948 C C . PRO A 1 123 ? -2.948 7.019 -12.705 1.00 78.25 123 PRO A C 1
ATOM 950 O O . PRO A 1 123 ? -2.208 6.075 -12.444 1.00 78.25 123 PRO A O 1
ATOM 953 N N . TRP A 1 124 ? -4.270 6.879 -12.709 1.00 85.06 124 TRP A N 1
ATOM 954 C CA . TRP A 1 124 ? -4.995 5.653 -12.443 1.00 85.06 124 TRP A CA 1
ATOM 955 C C . TRP A 1 124 ? -6.281 5.644 -13.271 1.00 85.06 124 TRP A C 1
ATOM 957 O O . TRP A 1 124 ? -6.788 6.687 -13.683 1.00 85.06 124 TRP A O 1
ATOM 967 N N . MET A 1 125 ? -6.812 4.451 -13.512 1.00 89.38 125 MET A N 1
ATOM 968 C CA . MET A 1 125 ? -8.083 4.258 -14.199 1.00 89.38 125 MET A CA 1
ATOM 969 C C . MET A 1 125 ? -8.909 3.193 -13.486 1.00 89.38 125 MET A C 1
ATOM 971 O O . MET A 1 125 ? -8.356 2.275 -12.876 1.00 89.38 125 MET A O 1
ATOM 975 N N . GLU A 1 126 ? -10.232 3.309 -13.565 1.00 91.38 126 GLU A N 1
ATOM 976 C CA . GLU A 1 126 ? -11.124 2.239 -13.126 1.00 91.38 126 GLU A CA 1
ATOM 977 C C . GLU A 1 126 ? -11.196 1.153 -14.198 1.00 91.38 126 GLU A C 1
ATOM 979 O O . GLU A 1 126 ? -11.309 1.432 -15.393 1.00 91.38 126 GLU A O 1
ATOM 984 N N . VAL A 1 127 ? -11.140 -0.094 -13.747 1.00 93.19 127 VAL A N 1
ATOM 985 C CA . VAL A 1 127 ? -11.326 -1.274 -14.589 1.00 93.19 127 VAL A CA 1
ATOM 986 C C . VAL A 1 127 ? -12.827 -1.535 -14.744 1.00 93.19 127 VAL A C 1
ATOM 988 O O . VAL A 1 127 ? -13.607 -1.256 -13.827 1.00 93.19 127 VAL A O 1
ATOM 991 N N . GLY A 1 128 ? -13.249 -2.021 -15.913 1.00 90.69 128 GLY A N 1
ATOM 992 C CA . GLY A 1 128 ? -14.658 -2.206 -16.231 1.00 90.69 128 GLY A CA 1
ATOM 993 C C . GLY A 1 128 ? -15.355 -3.208 -15.298 1.00 90.69 128 GLY A C 1
ATOM 994 O O . GLY A 1 128 ? -14.716 -4.090 -14.715 1.00 90.69 128 GLY A O 1
ATOM 995 N N . PRO A 1 129 ? -16.689 -3.129 -15.143 1.00 89.19 129 PRO A N 1
ATOM 996 C CA . PRO A 1 129 ? -17.425 -4.086 -14.325 1.00 89.19 129 PRO A CA 1
ATOM 997 C C . PRO A 1 129 ? -17.217 -5.530 -14.808 1.00 89.19 129 PRO A C 1
ATOM 999 O O . PRO A 1 129 ? -17.540 -5.862 -15.945 1.00 89.19 129 PRO A O 1
ATOM 1002 N N . GLY A 1 130 ? -16.729 -6.401 -13.921 1.00 89.94 130 GLY A N 1
ATOM 1003 C CA . GLY A 1 130 ? -16.492 -7.820 -14.217 1.00 89.94 130 GLY A CA 1
ATOM 1004 C C . GLY A 1 130 ? -15.153 -8.128 -14.894 1.00 89.94 130 GLY A C 1
ATOM 1005 O O . GLY A 1 130 ? -14.863 -9.300 -15.125 1.00 89.94 130 GLY A O 1
ATOM 1006 N N . GLU A 1 131 ? -14.335 -7.116 -15.182 1.00 94.12 131 GLU A N 1
ATOM 1007 C CA . GLU A 1 131 ? -12.965 -7.299 -15.656 1.00 94.12 131 GLU A CA 1
ATOM 1008 C C . GLU A 1 131 ? -12.003 -7.554 -14.484 1.00 94.12 131 GLU A C 1
ATOM 1010 O O . GLU A 1 131 ? -12.210 -7.081 -13.363 1.00 94.12 131 GLU A O 1
ATOM 1015 N N . ASP A 1 132 ? -10.940 -8.319 -14.741 1.00 94.19 132 ASP A N 1
ATOM 1016 C CA . ASP A 1 132 ? -9.893 -8.583 -13.753 1.00 94.19 132 ASP A CA 1
ATOM 1017 C C . ASP A 1 132 ? -8.841 -7.459 -13.802 1.00 94.19 132 ASP A C 1
ATOM 1019 O O . ASP A 1 132 ? -8.180 -7.289 -14.834 1.00 94.19 132 ASP A O 1
ATOM 1023 N N . PRO A 1 133 ? -8.639 -6.697 -12.708 1.00 95.00 133 PRO A N 1
ATOM 1024 C CA . PRO A 1 133 ? -7.673 -5.607 -12.694 1.00 95.00 133 PRO A CA 1
ATOM 1025 C C . PRO A 1 133 ? -6.225 -6.071 -12.875 1.00 95.00 133 PRO A C 1
ATOM 1027 O O . PRO A 1 133 ? -5.397 -5.281 -13.323 1.00 95.00 133 PRO A O 1
ATOM 1030 N N . LEU A 1 134 ? -5.901 -7.330 -12.562 1.00 95.44 134 LEU A N 1
ATOM 1031 C CA . LEU A 1 134 ? -4.567 -7.876 -12.795 1.00 95.44 134 LEU A CA 1
ATOM 1032 C C . LEU A 1 134 ? -4.319 -8.099 -14.286 1.00 95.44 134 LEU A C 1
ATOM 1034 O O . LEU A 1 134 ? -3.258 -7.734 -14.781 1.00 95.44 134 LEU A O 1
ATOM 1038 N N . VAL A 1 135 ? -5.314 -8.625 -15.005 1.00 95.44 135 VAL A N 1
ATOM 1039 C CA . VAL A 1 135 ? -5.250 -8.801 -16.465 1.00 95.44 135 VAL A CA 1
ATOM 1040 C C . VAL A 1 135 ? -5.195 -7.446 -17.169 1.00 95.44 135 VAL A C 1
ATOM 1042 O O . VAL A 1 135 ? -4.397 -7.259 -18.085 1.00 95.44 135 VAL A O 1
ATOM 1045 N N . ALA A 1 136 ? -6.003 -6.479 -16.721 1.00 93.50 136 ALA A N 1
ATOM 1046 C CA . ALA A 1 136 ? -5.965 -5.121 -17.255 1.00 93.50 136 ALA A CA 1
ATOM 1047 C C . ALA A 1 136 ? -4.576 -4.484 -17.068 1.00 93.50 136 ALA A C 1
ATOM 1049 O O . ALA A 1 136 ? -3.997 -3.980 -18.029 1.00 93.50 136 ALA A O 1
ATOM 1050 N N . ALA A 1 137 ? -4.003 -4.572 -15.865 1.00 93.88 137 ALA A N 1
ATOM 1051 C CA . ALA A 1 137 ? -2.670 -4.052 -15.575 1.00 93.88 137 ALA A CA 1
ATOM 1052 C C . ALA A 1 137 ? -1.561 -4.748 -16.385 1.00 93.88 137 ALA A C 1
ATOM 1054 O O . ALA A 1 137 ? -0.671 -4.065 -16.883 1.00 93.88 137 ALA A O 1
ATOM 1055 N N . ASP A 1 138 ? -1.636 -6.070 -16.565 1.00 94.00 138 ASP A N 1
ATOM 1056 C CA . ASP A 1 138 ? -0.687 -6.848 -17.382 1.00 94.00 138 ASP A CA 1
ATOM 1057 C C . ASP A 1 138 ? -0.728 -6.460 -18.871 1.00 94.00 138 ASP A C 1
ATOM 1059 O O . ASP A 1 138 ? 0.284 -6.489 -19.566 1.00 94.00 138 ASP A O 1
ATOM 1063 N N . SER A 1 139 ? -1.888 -6.013 -19.364 1.00 91.69 139 SER A N 1
ATOM 1064 C CA . SER A 1 139 ? -2.013 -5.496 -20.733 1.00 91.69 139 SER A CA 1
ATOM 1065 C C . SER A 1 139 ? -1.416 -4.094 -20.929 1.00 91.69 139 SER A C 1
ATOM 1067 O O . SER A 1 139 ? -1.073 -3.727 -22.053 1.00 91.69 139 SER A O 1
ATOM 1069 N N . LEU A 1 140 ? -1.293 -3.312 -19.849 1.00 89.69 140 LEU A N 1
ATOM 1070 C CA . LEU A 1 140 ? -0.788 -1.932 -19.862 1.00 89.69 140 LEU A CA 1
ATOM 1071 C C . LEU A 1 140 ? 0.693 -1.837 -19.465 1.00 89.69 140 LEU A C 1
ATOM 1073 O O . LEU A 1 140 ? 1.366 -0.854 -19.777 1.00 89.69 140 LEU A O 1
ATOM 1077 N N . GLY A 1 141 ? 1.211 -2.843 -18.767 1.00 92.19 141 GLY A N 1
ATOM 1078 C CA . GLY A 1 141 ? 2.581 -2.878 -18.286 1.00 92.19 141 GLY A CA 1
ATOM 1079 C C . GLY A 1 141 ? 2.824 -4.087 -17.393 1.00 92.19 141 GLY A C 1
ATOM 1080 O O . GLY A 1 141 ? 2.193 -5.124 -17.541 1.00 92.19 141 GLY A O 1
ATOM 1081 N N . ARG A 1 142 ? 3.763 -3.968 -16.453 1.00 94.62 142 ARG A N 1
ATOM 1082 C CA . ARG A 1 142 ? 4.116 -5.063 -15.542 1.00 94.62 142 ARG A CA 1
ATOM 1083 C C . ARG A 1 142 ? 3.534 -4.827 -14.149 1.00 94.62 142 ARG A C 1
ATOM 1085 O O . ARG A 1 142 ? 3.974 -3.878 -13.493 1.00 94.62 142 ARG A O 1
ATOM 1092 N N . PRO A 1 143 ? 2.600 -5.662 -13.666 1.00 96.75 143 PRO A N 1
ATOM 1093 C CA . PRO A 1 143 ? 2.120 -5.601 -12.291 1.00 96.75 143 PRO A CA 1
ATOM 1094 C C . PRO A 1 143 ? 3.270 -5.765 -11.292 1.00 96.75 143 PRO A C 1
ATOM 1096 O O . PRO A 1 143 ? 4.110 -6.649 -11.444 1.00 96.75 143 PRO A O 1
ATOM 1099 N N . ILE A 1 144 ? 3.303 -4.920 -10.262 1.00 97.12 144 ILE A N 1
ATOM 1100 C CA . ILE A 1 144 ? 4.337 -4.938 -9.215 1.00 97.12 144 ILE A CA 1
ATOM 1101 C C . ILE A 1 144 ? 3.758 -5.094 -7.812 1.00 97.12 144 ILE A C 1
ATOM 1103 O O . ILE A 1 144 ? 4.379 -5.736 -6.966 1.00 97.12 144 ILE A O 1
ATOM 1107 N N . ALA A 1 145 ? 2.561 -4.565 -7.556 1.00 97.88 145 ALA A N 1
ATOM 1108 C CA . ALA A 1 145 ? 1.904 -4.692 -6.264 1.00 97.88 145 ALA A CA 1
ATOM 1109 C C . ALA A 1 145 ? 0.382 -4.741 -6.407 1.00 97.88 145 ALA A C 1
ATOM 1111 O O . ALA A 1 145 ? -0.188 -4.170 -7.336 1.00 97.88 145 ALA A O 1
ATOM 1112 N N . ILE A 1 146 ? -0.280 -5.387 -5.453 1.00 98.19 146 ILE A N 1
ATOM 1113 C CA . ILE A 1 146 ? -1.734 -5.433 -5.351 1.00 98.19 146 ILE A CA 1
ATOM 1114 C C . ILE A 1 146 ? -2.138 -4.892 -3.983 1.00 98.19 146 ILE A C 1
ATOM 1116 O O . ILE A 1 146 ? -1.819 -5.474 -2.945 1.00 98.19 146 ILE A O 1
ATOM 1120 N N . LEU A 1 147 ? -2.861 -3.777 -3.984 1.00 98.06 147 LEU A N 1
ATOM 1121 C CA . LEU A 1 147 ? -3.474 -3.188 -2.800 1.00 98.06 147 LEU A CA 1
ATOM 1122 C C . LEU A 1 147 ? -4.906 -3.708 -2.669 1.00 98.06 147 LEU A C 1
ATOM 1124 O O . LEU A 1 147 ? -5.691 -3.628 -3.615 1.00 98.06 147 LEU A O 1
ATOM 1128 N N . ARG A 1 148 ? -5.268 -4.193 -1.481 1.00 96.94 148 ARG A N 1
ATOM 1129 C CA . ARG A 1 148 ? -6.647 -4.575 -1.146 1.00 96.94 148 ARG A CA 1
ATOM 1130 C C . ARG A 1 148 ? -7.087 -3.922 0.154 1.00 96.94 148 ARG A C 1
ATOM 1132 O O . ARG A 1 148 ? -6.339 -3.937 1.129 1.00 96.94 148 ARG A O 1
ATOM 1139 N N . MET A 1 149 ? -8.298 -3.375 0.185 1.00 95.81 149 MET A N 1
ATOM 1140 C CA . MET A 1 149 ? -8.892 -2.758 1.379 1.00 95.81 149 MET A CA 1
ATOM 1141 C C . MET A 1 149 ? -10.416 -2.911 1.395 1.00 95.81 149 MET A C 1
ATOM 1143 O O . MET A 1 149 ? -11.021 -3.239 0.378 1.00 95.81 149 MET A O 1
ATOM 1147 N N . GLY A 1 150 ? -11.028 -2.722 2.568 1.00 89.94 150 GLY A N 1
ATOM 1148 C CA . GLY A 1 150 ? -12.450 -3.022 2.795 1.00 89.94 150 GLY A CA 1
ATOM 1149 C C . GLY A 1 150 ? -12.728 -4.488 3.147 1.00 89.94 150 GLY A C 1
ATOM 1150 O O . GLY A 1 150 ? -13.855 -4.961 3.038 1.00 89.94 150 GLY A O 1
ATOM 1151 N N . GLY A 1 151 ? -11.689 -5.235 3.540 1.00 80.19 151 GLY A N 1
ATOM 1152 C CA . GLY A 1 151 ? -11.836 -6.565 4.131 1.00 80.19 151 GLY A CA 1
ATOM 1153 C C . GLY A 1 151 ? -12.407 -6.507 5.552 1.00 80.19 151 GLY A C 1
ATOM 1154 O O . GLY A 1 151 ? -12.577 -5.438 6.134 1.00 80.19 151 GLY A O 1
ATOM 1155 N N . ARG A 1 152 ? -12.690 -7.676 6.137 1.00 69.81 152 ARG A N 1
ATOM 1156 C CA . ARG A 1 152 ? -13.202 -7.754 7.514 1.00 69.81 152 ARG A CA 1
ATOM 1157 C C . ARG A 1 152 ? -12.191 -7.178 8.505 1.00 69.81 152 ARG A C 1
ATOM 1159 O O . ARG A 1 152 ? -11.004 -7.497 8.431 1.00 69.81 152 ARG A O 1
ATOM 1166 N N . VAL A 1 153 ? -12.696 -6.396 9.459 1.00 69.94 153 VAL A N 1
ATOM 1167 C CA . VAL A 1 153 ? -11.929 -5.975 10.634 1.00 69.94 153 VAL A CA 1
ATOM 1168 C C . VAL A 1 153 ? -11.448 -7.233 11.369 1.00 69.94 153 VAL A C 1
ATOM 1170 O O . VAL A 1 153 ? -12.239 -8.167 11.539 1.00 69.94 153 VAL A O 1
ATOM 1173 N N . PRO A 1 154 ? -10.178 -7.305 11.788 1.00 64.44 154 PRO A N 1
ATOM 1174 C CA . PRO A 1 154 ? -9.667 -8.446 12.539 1.00 64.44 154 PRO A CA 1
ATOM 1175 C C . PRO A 1 154 ? -10.420 -8.574 13.872 1.00 64.44 154 PRO A C 1
ATOM 1177 O O . PRO A 1 154 ? -10.306 -7.713 14.739 1.00 64.44 154 PRO A O 1
ATOM 1180 N N . THR A 1 155 ? -11.222 -9.629 14.042 1.00 56.81 155 THR A N 1
ATOM 1181 C CA . THR A 1 155 ? -11.975 -9.892 15.280 1.00 56.81 155 THR A CA 1
ATOM 1182 C C . THR A 1 155 ? -11.369 -11.082 16.022 1.00 56.81 155 THR A C 1
ATOM 1184 O O . THR A 1 155 ? -11.510 -12.213 15.558 1.00 56.81 155 THR A O 1
ATOM 1187 N N . GLY A 1 156 ? -10.731 -10.865 17.176 1.00 53.50 156 GLY A N 1
ATOM 1188 C CA . GLY A 1 156 ? -10.283 -11.955 18.054 1.00 53.50 156 GLY A CA 1
ATOM 1189 C C . GLY A 1 156 ? -9.014 -11.655 18.852 1.00 53.50 156 GLY A C 1
ATOM 1190 O O . GLY A 1 156 ? -8.216 -10.803 18.481 1.00 53.50 156 GLY A O 1
ATOM 1191 N N . ASN A 1 157 ? -8.829 -12.391 19.951 1.00 50.16 157 ASN A N 1
ATOM 1192 C CA . ASN A 1 157 ? -7.736 -12.257 20.924 1.00 50.16 157 ASN A CA 1
ATOM 1193 C C . ASN A 1 157 ? -6.382 -12.818 20.425 1.00 50.16 157 ASN A C 1
ATOM 1195 O O . ASN A 1 157 ? -5.605 -13.350 21.213 1.00 50.16 157 ASN A O 1
ATOM 1199 N N . GLY A 1 158 ? -6.125 -12.748 19.121 1.00 51.38 158 GLY A N 1
ATOM 1200 C CA . GLY A 1 158 ? -4.959 -13.348 18.483 1.00 51.38 158 GLY A CA 1
ATOM 1201 C C . GLY A 1 158 ? -4.724 -12.731 17.115 1.00 51.38 158 GLY A C 1
ATOM 1202 O O . GLY A 1 158 ? -5.370 -13.089 16.130 1.00 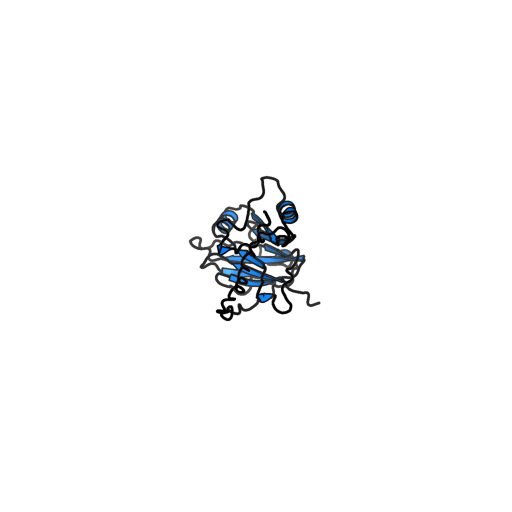51.38 158 GLY A O 1
ATOM 1203 N N . LEU A 1 159 ? -3.790 -11.786 17.055 1.00 59.84 159 LEU A N 1
ATOM 1204 C CA . LEU A 1 159 ? -3.126 -11.374 15.820 1.00 59.84 159 LEU A CA 1
ATOM 1205 C C . LEU A 1 159 ? -2.131 -12.492 15.450 1.00 59.84 159 LEU A C 1
ATOM 1207 O O . LEU A 1 159 ? -0.918 -12.319 15.541 1.00 59.84 159 LEU A O 1
ATOM 1211 N N . ASP A 1 160 ? -2.681 -13.673 15.150 1.00 59.94 160 ASP A N 1
ATOM 1212 C CA . ASP A 1 160 ? -1.953 -14.926 14.915 1.00 59.94 160 ASP A CA 1
ATOM 1213 C C . ASP A 1 160 ? -1.211 -14.892 13.566 1.00 59.94 160 ASP A C 1
ATOM 1215 O O . ASP A 1 160 ? -1.416 -13.994 12.760 1.00 59.94 160 ASP A O 1
ATOM 1219 N N . ALA A 1 161 ? -0.384 -15.889 13.238 1.00 60.81 161 ALA A N 1
ATOM 1220 C CA . ALA A 1 161 ? 0.365 -15.912 11.968 1.00 60.81 161 ALA A CA 1
ATOM 1221 C C . ALA A 1 161 ? -0.519 -15.802 10.698 1.00 60.81 161 ALA A C 1
ATOM 1223 O O . ALA A 1 161 ? -0.066 -15.336 9.653 1.00 60.81 161 ALA A O 1
ATOM 1224 N N . SER A 1 162 ? -1.798 -16.190 10.774 1.00 66.00 162 SER A N 1
ATOM 1225 C CA . SER A 1 162 ? -2.781 -15.974 9.700 1.00 66.00 162 SER A CA 1
ATOM 1226 C C . SER A 1 162 ? -3.100 -14.492 9.478 1.00 66.00 162 SER A C 1
ATOM 1228 O O . SER A 1 162 ? -3.419 -14.081 8.363 1.00 66.00 162 SER A O 1
ATOM 1230 N N . PHE A 1 163 ? -2.978 -13.676 10.525 1.00 71.94 163 PHE A N 1
ATOM 1231 C CA . PHE A 1 163 ? -3.100 -12.233 10.465 1.00 71.94 163 PHE A CA 1
ATOM 1232 C C . PHE A 1 163 ? -1.945 -11.640 9.651 1.00 71.94 163 PHE A C 1
ATOM 1234 O O . PHE A 1 163 ? -2.180 -10.944 8.674 1.00 71.94 163 PHE A O 1
ATOM 1241 N N . THR A 1 164 ? -0.692 -11.965 9.933 1.00 73.44 164 THR A N 1
ATOM 1242 C CA . THR A 1 164 ? 0.436 -11.437 9.140 1.00 73.44 164 THR A CA 1
ATOM 1243 C C . THR A 1 164 ? 0.593 -12.109 7.769 1.00 73.44 164 THR A C 1
ATOM 1245 O O . THR A 1 164 ? 1.547 -11.817 7.054 1.00 73.44 164 THR A O 1
ATOM 1248 N N . TYR A 1 165 ? -0.332 -13.002 7.385 1.00 78.56 165 TYR A N 1
ATOM 1249 C CA . TYR A 1 165 ? -0.240 -13.868 6.202 1.00 78.56 165 TYR A CA 1
ATOM 1250 C C . TYR A 1 165 ? 1.039 -14.720 6.163 1.00 78.56 165 TYR A C 1
ATOM 1252 O O . TYR A 1 165 ? 1.460 -15.164 5.098 1.00 78.56 165 TYR A O 1
ATOM 1260 N N . GLY A 1 166 ? 1.672 -14.946 7.318 1.00 79.19 166 GLY A N 1
ATOM 1261 C CA . GLY A 1 166 ? 2.971 -15.610 7.409 1.00 79.19 166 GLY A CA 1
ATOM 1262 C C . GLY A 1 166 ? 4.125 -14.838 6.759 1.00 79.19 166 GLY A C 1
ATOM 1263 O O . GLY A 1 166 ? 5.194 -15.417 6.578 1.00 79.19 166 GLY A O 1
ATOM 1264 N N . SER A 1 167 ? 3.927 -13.566 6.396 1.00 78.88 167 SER A N 1
ATOM 1265 C CA . SER A 1 167 ? 4.980 -12.718 5.833 1.00 78.88 167 SER A CA 1
ATOM 1266 C C . SER A 1 167 ? 6.000 -12.342 6.904 1.00 78.88 167 SER A C 1
ATOM 1268 O O . SER A 1 167 ? 5.637 -12.077 8.051 1.00 78.88 167 SER A O 1
ATOM 1270 N N . GLU A 1 168 ? 7.276 -12.251 6.520 1.00 86.00 168 GLU A N 1
ATOM 1271 C CA . GLU A 1 168 ? 8.283 -11.618 7.378 1.00 86.00 168 GLU A CA 1
ATOM 1272 C C . GLU A 1 168 ? 7.893 -10.152 7.647 1.00 86.00 168 GLU A C 1
ATOM 1274 O O . GLU A 1 168 ? 7.315 -9.516 6.759 1.00 86.00 168 GLU A O 1
ATOM 1279 N N . PRO A 1 169 ? 8.202 -9.585 8.829 1.00 89.31 169 PRO A N 1
ATOM 1280 C CA . PRO A 1 169 ? 7.892 -8.191 9.133 1.00 89.31 169 PRO A CA 1
ATOM 1281 C C . PRO A 1 169 ? 8.458 -7.219 8.091 1.00 89.31 169 PRO A C 1
ATOM 1283 O O . PRO A 1 169 ? 9.567 -7.401 7.587 1.00 89.31 169 PRO A O 1
ATOM 1286 N N . ALA A 1 170 ? 7.707 -6.158 7.784 1.00 92.81 170 ALA A N 1
ATOM 1287 C CA . ALA A 1 170 ? 8.178 -5.117 6.875 1.00 92.81 170 ALA A CA 1
ATOM 1288 C C . ALA A 1 170 ? 9.442 -4.439 7.429 1.00 92.81 170 ALA A C 1
ATOM 1290 O O . ALA A 1 170 ? 9.502 -4.079 8.607 1.00 92.81 170 ALA A O 1
ATOM 1291 N N . VAL A 1 171 ? 10.439 -4.218 6.570 1.00 94.75 171 VAL A N 1
ATOM 1292 C CA . VAL A 1 171 ? 11.657 -3.485 6.945 1.00 94.75 171 VAL A CA 1
ATOM 1293 C C . VAL A 1 171 ? 11.347 -1.997 6.923 1.00 94.75 171 VAL A C 1
ATOM 1295 O O . VAL A 1 171 ? 11.053 -1.458 5.866 1.00 94.75 171 VAL A O 1
ATOM 1298 N N . ILE A 1 172 ? 11.404 -1.304 8.055 1.00 95.38 172 ILE A N 1
ATOM 1299 C CA . ILE A 1 172 ? 11.084 0.128 8.077 1.00 95.38 172 ILE A CA 1
ATOM 1300 C C . ILE A 1 172 ? 12.332 0.960 7.793 1.00 95.38 172 ILE A C 1
ATOM 1302 O O . ILE A 1 172 ? 13.387 0.721 8.382 1.00 95.38 172 ILE A O 1
ATOM 1306 N N . TYR A 1 173 ? 12.211 1.927 6.884 1.00 93.56 173 TYR A N 1
ATOM 1307 C CA . TYR A 1 173 ? 13.284 2.851 6.537 1.00 93.56 173 TYR A CA 1
ATOM 1308 C C . TYR A 1 173 ? 12.990 4.243 7.083 1.00 93.56 173 TYR A C 1
ATOM 1310 O O . TYR A 1 173 ? 11.870 4.746 6.973 1.00 93.56 173 TYR A O 1
ATOM 1318 N N . ASP A 1 174 ? 14.026 4.910 7.584 1.00 85.50 174 ASP A N 1
ATOM 1319 C CA . ASP A 1 174 ? 13.945 6.339 7.848 1.00 85.50 174 ASP A CA 1
ATOM 1320 C C . ASP A 1 174 ? 13.857 7.088 6.519 1.00 85.50 174 ASP A C 1
ATOM 1322 O O . ASP A 1 174 ? 14.651 6.867 5.596 1.00 85.50 174 ASP A O 1
ATOM 1326 N N . ARG A 1 175 ? 12.899 8.010 6.413 1.00 67.56 175 ARG A N 1
ATOM 1327 C CA . ARG A 1 175 ? 12.838 8.912 5.266 1.00 67.56 175 ARG A CA 1
ATOM 1328 C C . ARG A 1 175 ? 14.066 9.820 5.316 1.00 67.56 175 ARG A C 1
ATOM 1330 O O . ARG A 1 175 ? 14.111 10.787 6.075 1.00 67.56 175 ARG A O 1
ATOM 1337 N N . VAL A 1 176 ? 15.049 9.547 4.465 1.00 54.47 176 VAL A N 1
ATOM 1338 C CA . VAL A 1 176 ? 16.089 10.528 4.161 1.00 54.47 176 VAL A CA 1
ATOM 1339 C C . VAL A 1 176 ? 15.412 11.606 3.324 1.00 54.47 176 VAL A C 1
ATOM 1341 O O . VAL A 1 176 ? 14.998 11.345 2.196 1.00 54.47 176 VAL A O 1
ATOM 1344 N N . ALA A 1 177 ? 15.235 12.804 3.889 1.00 43.72 177 ALA A N 1
ATOM 1345 C CA . ALA A 1 177 ? 14.758 13.950 3.122 1.00 43.72 177 ALA A CA 1
ATOM 1346 C C . ALA A 1 177 ? 15.605 14.061 1.843 1.00 43.72 177 ALA A C 1
ATOM 1348 O O . ALA A 1 177 ? 16.832 13.927 1.940 1.00 43.72 177 ALA A O 1
ATOM 1349 N N . PRO A 1 178 ? 15.003 14.273 0.657 1.00 42.69 178 PRO A N 1
ATOM 1350 C CA . PRO A 1 178 ? 15.780 14.426 -0.560 1.00 42.69 178 PRO A CA 1
ATOM 1351 C C . PRO A 1 178 ? 16.785 15.548 -0.317 1.00 42.69 178 PRO A C 1
ATOM 1353 O O . PRO A 1 178 ? 16.411 16.698 -0.083 1.00 42.69 178 PRO A O 1
ATOM 1356 N N . THR A 1 179 ? 18.073 15.201 -0.303 1.00 36.00 179 THR A N 1
ATOM 1357 C CA . THR A 1 179 ? 19.142 16.195 -0.268 1.00 36.00 179 THR A CA 1
ATOM 1358 C C . THR A 1 179 ? 18.921 17.067 -1.489 1.00 36.00 179 THR A C 1
ATOM 1360 O O . THR A 1 179 ? 18.948 16.570 -2.615 1.00 36.00 179 THR A O 1
ATOM 1363 N N . GLY A 1 180 ? 18.567 18.332 -1.249 1.00 38.72 180 GLY A N 1
ATOM 1364 C CA . GLY A 1 180 ? 18.069 19.242 -2.269 1.00 38.72 180 GLY A CA 1
ATOM 1365 C C . GLY A 1 180 ? 18.950 19.208 -3.508 1.00 38.72 180 GLY A C 1
ATOM 1366 O O . GLY A 1 180 ? 20.036 19.781 -3.527 1.00 38.72 180 GLY A O 1
ATOM 1367 N N . ARG A 1 181 ? 18.475 18.547 -4.565 1.00 39.81 181 ARG A N 1
ATOM 1368 C CA . ARG A 1 181 ? 19.094 18.621 -5.883 1.00 39.81 181 ARG A CA 1
ATOM 1369 C C . ARG A 1 181 ? 18.471 19.801 -6.617 1.00 39.81 181 ARG A C 1
ATOM 1371 O O . ARG A 1 181 ? 17.806 19.650 -7.633 1.00 39.81 181 ARG A O 1
ATOM 1378 N N . GLY A 1 182 ? 18.722 20.993 -6.075 1.00 39.72 182 GLY A N 1
ATOM 1379 C CA . GLY A 1 182 ? 18.755 22.225 -6.849 1.00 39.72 182 GLY A CA 1
ATOM 1380 C C . GLY A 1 182 ? 19.983 22.180 -7.752 1.00 39.72 182 GLY A C 1
ATOM 1381 O O . GLY A 1 182 ? 21.006 22.785 -7.465 1.00 39.72 182 GLY A O 1
ATOM 1382 N N . ALA A 1 183 ? 19.904 21.379 -8.805 1.00 37.66 183 ALA A N 1
ATOM 1383 C CA . ALA A 1 183 ? 20.777 21.481 -9.956 1.00 37.66 183 ALA A CA 1
ATOM 1384 C C . ALA A 1 183 ? 19.871 21.274 -11.157 1.00 37.66 183 ALA A C 1
ATOM 1386 O O . ALA A 1 183 ? 19.624 20.148 -11.591 1.00 37.66 183 ALA A O 1
ATOM 1387 N N . GLU A 1 184 ? 19.321 22.395 -11.612 1.00 37.97 184 GLU A N 1
ATOM 1388 C CA . GLU A 1 184 ? 18.839 22.598 -12.965 1.00 37.97 184 GLU A CA 1
ATOM 1389 C C . GLU A 1 184 ? 19.782 21.859 -13.920 1.00 37.97 184 GLU A C 1
ATOM 1391 O O . GLU A 1 184 ? 20.901 22.292 -14.198 1.00 37.97 184 GLU A O 1
ATOM 1396 N N . ARG A 1 185 ? 19.366 20.674 -14.376 1.00 38.97 185 ARG A N 1
ATOM 1397 C CA . ARG A 1 185 ? 19.938 20.100 -15.584 1.00 38.97 185 ARG A CA 1
ATOM 1398 C C . ARG A 1 185 ? 19.441 21.005 -16.696 1.00 38.97 185 ARG A C 1
ATOM 1400 O O . ARG A 1 185 ? 18.364 20.781 -17.239 1.00 38.97 185 ARG A O 1
ATOM 1407 N N . ALA A 1 186 ? 20.218 22.049 -16.970 1.00 40.47 186 ALA A N 1
ATOM 1408 C CA . ALA A 1 186 ? 20.118 22.796 -18.203 1.00 40.47 186 ALA A CA 1
ATOM 1409 C C . ALA A 1 186 ? 20.018 21.773 -19.339 1.00 40.47 186 ALA A C 1
ATOM 1411 O O . ALA A 1 186 ? 20.850 20.863 -19.448 1.00 40.47 186 ALA A O 1
ATOM 1412 N N . ALA A 1 187 ? 18.954 21.885 -20.131 1.00 44.47 187 ALA A N 1
ATOM 1413 C CA . ALA A 1 187 ? 18.850 21.164 -21.383 1.00 44.47 187 ALA A CA 1
ATOM 1414 C C . ALA A 1 187 ? 20.147 21.401 -22.180 1.00 44.47 187 ALA A C 1
ATOM 1416 O O . ALA A 1 187 ? 20.678 22.518 -22.149 1.00 44.47 187 ALA A O 1
ATOM 1417 N N . PRO A 1 188 ? 20.697 20.383 -22.866 1.00 48.44 188 PRO A N 1
ATOM 1418 C CA . PRO A 1 188 ? 21.830 20.617 -23.749 1.00 48.44 188 PRO A CA 1
ATOM 1419 C C . PRO A 1 188 ? 21.440 21.720 -24.748 1.00 48.44 188 PRO A C 1
ATOM 1421 O O . PRO A 1 188 ? 20.314 21.694 -25.253 1.00 48.44 188 PRO A O 1
ATOM 1424 N N . PRO A 1 189 ? 22.313 22.710 -25.010 1.00 44.47 189 PRO A N 1
ATOM 1425 C CA . PRO A 1 189 ? 21.992 23.761 -25.960 1.00 44.47 189 PRO A CA 1
ATOM 1426 C C . PRO A 1 189 ? 21.693 23.118 -27.315 1.00 44.47 189 PRO A C 1
ATOM 1428 O O . PRO A 1 189 ? 22.474 22.303 -27.811 1.00 44.47 189 PRO A O 1
ATOM 1431 N N . LEU A 1 190 ? 20.542 23.473 -27.891 1.00 51.59 190 LEU A N 1
ATOM 1432 C CA . LEU A 1 190 ? 20.213 23.165 -29.278 1.00 51.59 190 LEU A CA 1
ATOM 1433 C C . LEU A 1 190 ? 21.381 23.640 -30.148 1.00 51.59 190 LEU A C 1
ATOM 1435 O O . LEU A 1 190 ? 21.785 24.802 -30.074 1.00 51.59 190 LEU A O 1
ATOM 1439 N N . ALA A 1 191 ? 21.960 22.719 -30.920 1.00 57.41 191 ALA A N 1
ATOM 1440 C CA . ALA A 1 191 ? 23.021 23.041 -31.861 1.00 57.41 191 ALA A CA 1
ATOM 1441 C C . ALA A 1 191 ? 22.541 24.157 -32.810 1.00 57.41 191 ALA A C 1
ATOM 1443 O O . ALA A 1 191 ? 21.376 24.135 -33.216 1.00 57.41 191 ALA A O 1
ATOM 1444 N N . PRO A 1 192 ? 23.396 25.131 -33.170 1.00 49.41 192 PRO A N 1
ATOM 1445 C CA . PRO A 1 192 ? 22.999 26.186 -34.088 1.00 49.41 192 PRO A CA 1
ATOM 1446 C C . PRO A 1 192 ? 22.609 25.570 -35.432 1.00 49.41 192 PRO A C 1
ATOM 1448 O O . PRO A 1 192 ? 23.365 24.791 -36.020 1.00 49.41 192 PRO A O 1
ATOM 1451 N N . GLU A 1 193 ? 21.418 25.925 -35.906 1.00 52.22 193 GLU A N 1
ATOM 1452 C CA . GLU A 1 193 ? 20.934 25.547 -37.226 1.00 52.22 193 GLU A CA 1
ATOM 1453 C C . GLU A 1 193 ? 21.959 25.998 -38.270 1.00 52.22 193 GLU A C 1
ATOM 1455 O O . GLU A 1 193 ? 22.314 27.176 -38.368 1.00 52.22 193 GLU A O 1
ATOM 1460 N N . THR A 1 194 ? 22.496 25.041 -39.025 1.00 43.69 194 THR A N 1
ATOM 1461 C CA . THR A 1 194 ? 23.407 25.350 -40.127 1.00 43.69 194 THR A CA 1
ATOM 1462 C C . THR A 1 194 ? 22.596 26.073 -41.203 1.00 43.69 194 THR A C 1
ATOM 1464 O O . THR A 1 194 ? 21.597 25.513 -41.659 1.00 43.69 194 THR A O 1
ATOM 1467 N N . PRO A 1 195 ? 22.976 27.289 -41.639 1.00 44.19 195 PRO A N 1
ATOM 1468 C CA . PRO A 1 195 ? 22.245 27.971 -42.695 1.00 44.19 195 PRO A CA 1
ATOM 1469 C C . PRO A 1 195 ? 22.273 27.120 -43.964 1.00 44.19 195 PRO A C 1
ATOM 1471 O O . PRO A 1 195 ? 23.345 26.723 -44.428 1.00 44.19 195 PRO A O 1
ATOM 1474 N N . ALA A 1 196 ? 21.094 26.844 -44.522 1.00 52.88 196 ALA A N 1
ATOM 1475 C CA . ALA A 1 196 ? 20.949 26.167 -45.800 1.00 52.88 196 ALA A CA 1
ATOM 1476 C C . ALA A 1 196 ? 21.794 26.889 -46.862 1.00 52.88 196 ALA A C 1
ATOM 1478 O O . ALA A 1 196 ? 21.550 28.052 -47.196 1.00 52.88 196 ALA A O 1
ATOM 1479 N N . GLN A 1 197 ? 22.808 26.200 -47.384 1.00 48.50 197 GLN A N 1
ATOM 1480 C CA . GLN A 1 197 ? 23.578 26.676 -48.524 1.00 48.50 197 GLN A CA 1
ATOM 1481 C C . GLN A 1 197 ? 22.619 26.820 -49.710 1.00 48.50 197 GLN A C 1
ATOM 1483 O O . GLN A 1 197 ? 22.032 25.842 -50.173 1.00 48.50 197 GLN A O 1
ATOM 1488 N N . ARG A 1 198 ? 22.434 28.055 -50.194 1.00 48.94 198 ARG A N 1
ATOM 1489 C CA . ARG A 1 198 ? 21.751 28.309 -51.467 1.00 48.94 198 ARG A CA 1
ATOM 1490 C C . ARG A 1 198 ? 22.531 27.600 -52.572 1.00 48.94 198 ARG A C 1
ATOM 1492 O O . ARG A 1 198 ? 23.674 27.957 -52.847 1.00 48.94 198 ARG A O 1
ATOM 1499 N N . LEU A 1 199 ? 21.893 26.619 -53.202 1.00 54.19 199 LEU A N 1
ATOM 1500 C CA . LEU A 1 199 ? 22.355 26.028 -54.455 1.00 54.19 199 LEU A CA 1
ATOM 1501 C C . LEU A 1 199 ? 22.529 27.137 -55.511 1.00 54.19 199 LEU A C 1
ATOM 1503 O O . LEU A 1 199 ? 21.650 27.999 -55.625 1.00 54.19 199 LEU A O 1
ATOM 1507 N N . PRO A 1 200 ? 23.623 27.141 -56.291 1.00 46.38 200 PRO A N 1
ATOM 1508 C CA . PRO A 1 200 ? 23.760 28.063 -57.405 1.00 46.38 200 PRO A CA 1
ATOM 1509 C C . PRO A 1 200 ? 22.747 27.700 -58.496 1.00 46.38 200 PRO A C 1
ATOM 1511 O O . PRO A 1 200 ? 22.670 26.557 -58.947 1.00 46.38 200 PRO A O 1
ATOM 1514 N N . VAL A 1 201 ? 21.962 28.691 -58.915 1.00 54.75 201 VAL A N 1
ATOM 1515 C CA . VAL A 1 201 ? 21.111 28.606 -60.104 1.00 54.75 201 VAL A CA 1
ATOM 1516 C C . VAL A 1 201 ? 22.026 28.593 -61.329 1.00 54.75 201 VAL A C 1
ATOM 1518 O O . VAL A 1 201 ? 22.747 29.557 -61.573 1.00 54.75 201 VAL A O 1
ATOM 1521 N N . PHE A 1 202 ? 22.012 27.494 -62.081 1.00 47.56 202 PHE A N 1
ATOM 1522 C CA . PHE A 1 202 ? 22.611 27.408 -63.412 1.00 47.56 202 PHE A CA 1
ATOM 1523 C C . PHE A 1 202 ? 21.588 27.808 -64.486 1.00 47.56 202 PHE A C 1
ATOM 1525 O O . PHE A 1 202 ? 20.462 27.312 -64.476 1.00 47.56 202 PHE A O 1
ATOM 1532 N N . GLY A 1 203 ? 22.023 28.636 -65.442 1.00 47.53 203 GLY A N 1
ATOM 1533 C CA . GLY A 1 203 ? 21.349 28.925 -66.719 1.00 47.53 203 GLY A CA 1
ATOM 1534 C C . GLY A 1 203 ? 21.116 30.426 -66.934 1.00 47.53 203 GLY A C 1
ATOM 1535 O O . GLY A 1 203 ? 20.683 31.104 -66.010 1.00 47.53 203 GLY A O 1
ATOM 1536 N N . GLN A 1 204 ? 21.370 31.028 -68.094 1.00 46.44 204 GLN A N 1
ATOM 1537 C CA . GLN A 1 204 ? 21.924 30.600 -69.385 1.00 46.44 204 GLN A CA 1
ATOM 1538 C C . GLN A 1 204 ? 22.723 31.772 -69.969 1.00 46.44 204 GLN A C 1
ATOM 1540 O O . GLN A 1 204 ? 22.427 32.922 -69.570 1.00 46.44 204 GLN A O 1
#

pLDDT: mean 81.68, std 19.31, range [36.0, 98.19]

Foldseek 3Di:
DPDFFQKAKEFEPAQKWKFKDDFQGTDDIDGGIFIWTFDAQFKTWMWIARQPPDHPQIKIKIKHFHAHDDDPPPCSLVDHHYHYDDSVNSVCLSVLDKDKAFRFDADPVPDDPDDPVRPPDDPDDDDDVPDDNCVVRVVGHGTGMMMIISDDDDDDSGCDCVVSVVGDTIHTDDPPPPPDPPDPPDDDPDDPDDPPDDDDDDDD